Protein AF-A0A9W9CGM9-F1 (afdb_monomer_lite)

pLDDT: mean 88.5, std 12.6, range [32.31, 98.75]

Organism: NCBI:txid1932322

Radius of gyration: 25.36 Å; chains: 1; bounding box: 46×53×72 Å

Sequence (238 aa):
MASSSNNQLCPDWVFLNLSNVHVAKDRDWFTSYTPFESTLASLYGGSNMRILGIGTVHIPVKQTPNSTSTTLWRLEDVLHVPDFVCNALGAPLVDKYGYTFIWGGDKTSKGTIRNDLDQQIAYFLAKRPLYVLAIEAPEGKQLGPPVIVEGKNWMINCRWEDTERKKWEDYRDAQKNEAVDAREDGVNSGYTDAEKDFAKQHWGSEYKFLTVHGLSIYKEEDREQGRIILRTLISNEE

Structure (mmCIF, N/CA/C/O backbone):
data_AF-A0A9W9CGM9-F1
#
_entry.id   AF-A0A9W9CGM9-F1
#
loop_
_atom_site.group_PDB
_atom_site.id
_atom_site.type_symbol
_atom_site.label_atom_id
_atom_site.label_alt_id
_atom_site.label_comp_id
_atom_site.label_asym_id
_atom_site.label_entity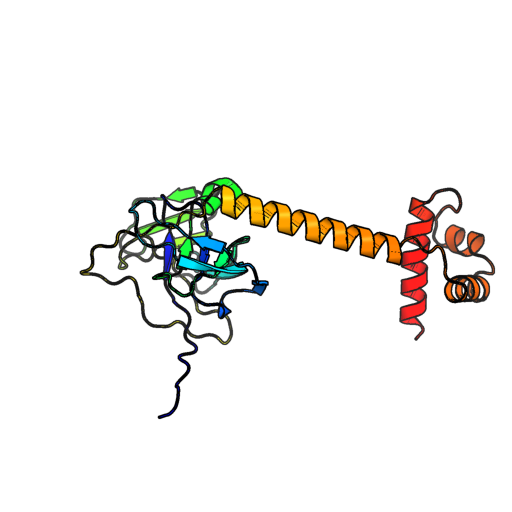_id
_atom_site.label_seq_id
_atom_site.pdbx_PDB_ins_code
_atom_site.Cartn_x
_atom_site.Cartn_y
_atom_site.Cartn_z
_atom_site.occupancy
_atom_site.B_iso_or_equiv
_atom_site.auth_seq_id
_atom_site.auth_comp_id
_atom_site.auth_asym_id
_atom_site.auth_atom_id
_atom_site.pdbx_PDB_model_num
ATOM 1 N N . MET A 1 1 ? -22.259 -27.502 -7.241 1.00 33.56 1 MET A N 1
ATOM 2 C CA . MET A 1 1 ? -22.656 -26.416 -6.320 1.00 33.56 1 MET A CA 1
ATOM 3 C C . MET A 1 1 ? -21.953 -25.155 -6.782 1.00 33.56 1 MET A C 1
ATOM 5 O O . MET A 1 1 ? -20.760 -25.225 -7.045 1.00 33.56 1 MET A O 1
ATOM 9 N N . ALA A 1 2 ? -22.702 -24.081 -7.023 1.00 32.31 2 ALA A N 1
ATOM 10 C CA . ALA A 1 2 ? -22.200 -22.880 -7.679 1.00 32.31 2 ALA A CA 1
ATOM 11 C C . ALA A 1 2 ? -21.120 -22.190 -6.830 1.00 32.31 2 ALA A C 1
ATOM 13 O O . ALA A 1 2 ? -21.345 -21.873 -5.665 1.00 32.31 2 ALA A O 1
ATOM 14 N N . SER A 1 3 ? -19.955 -21.981 -7.442 1.00 37.22 3 SER A N 1
ATOM 15 C CA . SER A 1 3 ? -18.895 -21.097 -6.967 1.00 37.22 3 SER A CA 1
ATOM 16 C C . SER A 1 3 ? -19.438 -19.667 -6.952 1.00 37.22 3 SER A C 1
ATOM 18 O O . SER A 1 3 ? -19.510 -19.021 -7.995 1.00 37.22 3 SER A O 1
ATOM 20 N N . SER A 1 4 ? -19.870 -19.172 -5.791 1.00 37.22 4 SER A N 1
ATOM 21 C CA . SER A 1 4 ? -19.963 -17.729 -5.590 1.00 37.22 4 SER A CA 1
ATOM 22 C C . SER A 1 4 ? -18.537 -17.231 -5.384 1.00 37.22 4 SER A C 1
ATOM 24 O O . SER A 1 4 ? -17.999 -17.293 -4.277 1.00 37.22 4 SER A O 1
ATOM 26 N N . SER A 1 5 ? -17.891 -16.790 -6.459 1.00 44.75 5 SER A N 1
ATOM 27 C CA . SER A 1 5 ? -16.683 -15.978 -6.365 1.00 44.75 5 SER A CA 1
ATOM 28 C C . SER A 1 5 ? -17.030 -14.738 -5.539 1.00 44.75 5 SER A C 1
ATOM 30 O O . SER A 1 5 ? -17.661 -13.811 -6.049 1.00 44.75 5 SER A O 1
ATOM 32 N N . ASN A 1 6 ? -16.700 -14.751 -4.245 1.00 53.84 6 ASN A N 1
ATOM 33 C CA . ASN A 1 6 ? -16.844 -13.591 -3.374 1.00 53.84 6 ASN A CA 1
ATOM 34 C C . ASN A 1 6 ? -15.897 -12.510 -3.904 1.00 53.84 6 ASN A C 1
ATOM 36 O O . ASN A 1 6 ? -14.714 -12.495 -3.585 1.00 53.84 6 ASN A O 1
ATOM 40 N N . ASN A 1 7 ? -16.430 -11.630 -4.752 1.00 72.31 7 ASN A N 1
ATOM 41 C CA . ASN A 1 7 ? -15.738 -10.523 -5.416 1.00 72.31 7 ASN A CA 1
ATOM 42 C C . ASN A 1 7 ? -15.483 -9.349 -4.447 1.00 72.31 7 ASN A C 1
ATOM 44 O O . ASN A 1 7 ? -15.658 -8.181 -4.792 1.00 72.31 7 ASN A O 1
ATOM 48 N N . GLN A 1 8 ? -15.191 -9.677 -3.189 1.00 92.19 8 GLN A N 1
ATOM 49 C CA . GLN A 1 8 ? -15.072 -8.737 -2.089 1.00 92.19 8 GLN A CA 1
ATOM 50 C C . GLN A 1 8 ? -13.606 -8.594 -1.704 1.00 92.19 8 GLN A C 1
ATOM 52 O O . GLN A 1 8 ? -12.934 -9.580 -1.411 1.00 92.19 8 GLN A O 1
ATOM 57 N N . LEU A 1 9 ? -13.135 -7.354 -1.670 1.00 96.44 9 LEU A N 1
ATOM 58 C CA . LEU A 1 9 ? -11.776 -7.019 -1.274 1.00 96.44 9 LEU A CA 1
ATOM 59 C C . LEU A 1 9 ? -11.631 -7.077 0.244 1.00 96.44 9 LEU A C 1
ATOM 61 O O . LEU A 1 9 ? -12.506 -6.608 0.975 1.00 96.44 9 LEU A O 1
ATOM 65 N N . CYS A 1 10 ? -10.498 -7.564 0.733 1.00 97.31 10 CYS A N 1
ATOM 66 C CA . CYS A 1 10 ? -10.114 -7.418 2.126 1.00 97.31 10 CYS A CA 1
ATOM 67 C C . CYS A 1 10 ? -10.101 -5.922 2.495 1.00 97.31 10 CYS A C 1
ATOM 69 O O . CYS A 1 10 ? -9.350 -5.156 1.881 1.00 97.31 10 CYS A O 1
ATOM 71 N N . PRO A 1 11 ? -10.913 -5.488 3.479 1.00 97.12 11 PRO A N 1
ATOM 72 C CA . PRO A 1 11 ? -11.007 -4.076 3.848 1.00 97.12 11 PRO A CA 1
ATOM 73 C C . PRO A 1 11 ? -9.822 -3.590 4.678 1.00 97.12 11 PRO A C 1
ATOM 75 O O . PRO A 1 11 ? -9.573 -2.391 4.769 1.00 97.12 11 PRO A O 1
ATOM 78 N N . ASP A 1 12 ? -9.120 -4.502 5.346 1.00 98.06 12 ASP A N 1
ATOM 79 C CA . ASP A 1 12 ? -8.209 -4.124 6.414 1.00 98.06 12 ASP A CA 1
ATOM 80 C C . ASP A 1 12 ? -6.813 -3.866 5.867 1.00 98.06 12 ASP A C 1
ATOM 82 O O . ASP A 1 12 ? -6.057 -4.793 5.587 1.00 98.06 12 ASP A O 1
ATOM 86 N N . TRP A 1 13 ? -6.480 -2.583 5.752 1.00 98.25 13 TRP A N 1
ATOM 87 C CA . TRP A 1 13 ? -5.120 -2.092 5.562 1.00 98.25 13 TRP A CA 1
ATOM 88 C C . TRP A 1 13 ? -4.533 -1.698 6.910 1.00 98.25 13 TRP A C 1
ATOM 90 O O . TRP A 1 13 ? -4.979 -0.731 7.529 1.00 98.25 13 TRP A O 1
ATOM 100 N N . VAL A 1 14 ? -3.554 -2.464 7.385 1.00 97.88 14 VAL A N 1
ATOM 101 C CA . VAL A 1 14 ? -2.993 -2.303 8.732 1.00 97.88 14 VAL A CA 1
ATOM 102 C C . VAL A 1 14 ? -1.585 -1.740 8.661 1.00 97.88 14 VAL A C 1
ATOM 104 O O . VAL A 1 14 ? -0.739 -2.293 7.961 1.00 97.88 14 VAL A O 1
ATOM 107 N N . PHE A 1 15 ? -1.300 -0.686 9.424 1.00 97.06 15 PHE A N 1
ATOM 108 C CA . PHE A 1 15 ? 0.081 -0.254 9.623 1.00 97.06 15 PHE A CA 1
ATOM 109 C C . PHE A 1 15 ? 0.828 -1.197 10.571 1.00 97.06 15 PHE A C 1
ATOM 111 O O . PHE A 1 15 ? 0.408 -1.408 11.712 1.00 97.06 15 PHE A O 1
ATOM 118 N N . LEU A 1 16 ? 1.941 -1.755 10.088 1.00 95.62 16 LEU A N 1
ATOM 119 C CA . LEU A 1 16 ? 2.774 -2.726 10.790 1.00 95.62 16 LEU A CA 1
ATOM 120 C C . LEU A 1 16 ? 4.215 -2.205 10.868 1.00 95.62 16 LEU A C 1
ATOM 122 O O . LEU A 1 16 ? 5.007 -2.378 9.944 1.00 95.62 16 LEU A O 1
ATOM 126 N N . ASN A 1 17 ? 4.568 -1.611 12.005 1.00 89.00 17 ASN A N 1
ATOM 127 C CA . ASN A 1 17 ? 5.857 -0.949 12.241 1.00 89.00 17 ASN A CA 1
ATOM 128 C C . ASN A 1 17 ? 7.095 -1.859 12.119 1.00 89.00 17 ASN A C 1
ATOM 130 O O . ASN A 1 17 ? 8.190 -1.360 11.890 1.00 89.00 17 ASN A O 1
ATOM 134 N N . LEU A 1 18 ? 6.942 -3.176 12.278 1.00 92.94 18 LEU A N 1
ATOM 135 C CA . LEU A 1 18 ? 8.031 -4.150 12.111 1.00 92.94 18 LEU A CA 1
ATOM 136 C C . LEU A 1 18 ? 8.115 -4.742 10.695 1.00 92.94 18 LEU A C 1
ATOM 138 O O . LEU A 1 18 ? 8.919 -5.641 10.451 1.00 92.94 18 LEU A O 1
ATOM 142 N N . SER A 1 19 ? 7.279 -4.273 9.769 1.00 96.56 19 SER A N 1
ATOM 143 C CA . SER A 1 19 ? 7.255 -4.763 8.391 1.00 96.56 19 SER A CA 1
ATOM 144 C C . SER A 1 19 ? 8.071 -3.867 7.476 1.00 96.56 19 SER A C 1
ATOM 146 O O . SER A 1 19 ? 8.002 -2.650 7.586 1.00 96.56 19 SER A O 1
ATOM 148 N N . ASN A 1 20 ? 8.810 -4.447 6.536 1.00 96.75 20 ASN A N 1
ATOM 149 C CA . ASN A 1 20 ? 9.721 -3.712 5.647 1.00 96.75 20 ASN A CA 1
ATOM 150 C C . ASN A 1 20 ? 9.164 -3.500 4.228 1.00 96.75 20 ASN A C 1
ATOM 152 O O . ASN A 1 20 ? 9.899 -3.090 3.333 1.00 96.75 20 ASN A O 1
ATOM 156 N N . VAL A 1 21 ? 7.889 -3.826 4.009 1.00 97.50 21 VAL A N 1
ATOM 157 C CA . VAL A 1 21 ? 7.254 -3.850 2.690 1.00 97.50 21 VAL A CA 1
ATOM 158 C C . VAL A 1 21 ? 5.738 -3.654 2.809 1.00 97.50 21 VAL A C 1
ATOM 160 O O . VAL A 1 21 ? 5.165 -3.833 3.886 1.00 97.50 21 VAL A O 1
ATOM 163 N N . HIS A 1 22 ? 5.080 -3.282 1.712 1.00 98.25 22 HIS A N 1
ATOM 164 C CA . HIS A 1 22 ? 3.621 -3.290 1.598 1.00 98.25 22 HIS A CA 1
ATOM 165 C C . HIS A 1 22 ? 3.118 -4.632 1.065 1.00 98.25 22 HIS A C 1
ATOM 167 O O . HIS A 1 22 ? 3.738 -5.232 0.187 1.00 98.25 22 HIS A O 1
ATOM 173 N N . VAL A 1 23 ? 1.962 -5.082 1.550 1.00 98.56 23 VAL A N 1
ATOM 174 C CA . VAL A 1 23 ? 1.317 -6.314 1.081 1.00 98.56 23 VAL A CA 1
ATOM 175 C C . VAL A 1 23 ? -0.153 -6.042 0.799 1.00 98.56 23 VAL A C 1
ATOM 177 O O . VAL A 1 23 ? -0.841 -5.449 1.627 1.00 98.56 23 VAL A O 1
ATOM 180 N N . ALA A 1 24 ? -0.639 -6.523 -0.338 1.00 98.50 24 ALA A N 1
ATOM 181 C CA . ALA A 1 24 ? -2.056 -6.625 -0.641 1.00 98.50 24 ALA A CA 1
ATOM 182 C C . ALA A 1 24 ? -2.436 -8.100 -0.803 1.00 98.50 24 ALA A C 1
ATOM 184 O O . ALA A 1 24 ? -1.740 -8.875 -1.466 1.00 98.50 24 ALA A O 1
ATOM 185 N N . LYS A 1 25 ? -3.554 -8.480 -0.188 1.00 97.75 25 LYS A N 1
ATOM 186 C CA . LYS A 1 25 ? -4.098 -9.835 -0.250 1.00 97.75 25 LYS A CA 1
ATOM 187 C C . LYS A 1 25 ? -4.744 -10.110 -1.602 1.00 97.75 25 LYS A C 1
ATOM 189 O O . LYS A 1 25 ? -4.492 -11.148 -2.199 1.00 97.75 25 LYS A O 1
ATOM 194 N N . ASP A 1 26 ? -5.564 -9.177 -2.077 1.00 97.25 26 ASP A N 1
ATOM 195 C CA . ASP A 1 26 ? -6.394 -9.392 -3.259 1.00 97.25 26 ASP A CA 1
ATOM 196 C C . ASP A 1 26 ? -5.795 -8.721 -4.496 1.00 97.25 26 ASP A C 1
ATOM 198 O O . ASP A 1 26 ? -5.471 -7.530 -4.493 1.00 97.25 26 ASP A O 1
ATOM 202 N N . ARG A 1 27 ? -5.719 -9.482 -5.591 1.00 95.94 27 ARG A N 1
ATOM 203 C CA . ARG A 1 27 ? -5.213 -9.037 -6.900 1.00 95.94 27 ARG A CA 1
ATOM 204 C C . ARG A 1 27 ? -5.928 -7.805 -7.458 1.00 95.94 27 ARG A C 1
ATOM 206 O O . ARG A 1 27 ? -5.342 -7.045 -8.231 1.00 95.94 27 ARG A O 1
ATOM 213 N N . ASP A 1 28 ? -7.180 -7.624 -7.073 1.00 94.94 28 ASP A N 1
ATOM 214 C CA . ASP A 1 28 ? -8.070 -6.583 -7.576 1.00 94.94 28 ASP A CA 1
ATOM 215 C C . ASP A 1 28 ? -7.794 -5.192 -6.979 1.00 94.94 28 ASP A C 1
ATOM 217 O O . ASP A 1 28 ? -8.375 -4.211 -7.438 1.00 94.94 28 ASP A O 1
ATOM 221 N N . TRP A 1 29 ? -6.884 -5.080 -6.002 1.00 95.56 29 TRP A N 1
ATOM 222 C CA . TRP A 1 29 ? -6.360 -3.790 -5.532 1.00 95.56 29 TRP A CA 1
ATOM 223 C C . TRP A 1 29 ? -5.382 -3.133 -6.516 1.00 95.56 29 TRP A C 1
ATOM 225 O O . TRP A 1 29 ? -5.137 -1.928 -6.443 1.00 95.56 29 TRP A O 1
ATOM 235 N N . PHE A 1 30 ? -4.784 -3.919 -7.410 1.00 96.31 30 PHE A N 1
ATOM 236 C CA . PHE A 1 30 ? -3.656 -3.490 -8.228 1.00 96.31 30 PHE A CA 1
ATOM 237 C C . PHE A 1 30 ? -4.100 -2.769 -9.502 1.00 96.31 30 PHE A C 1
ATOM 239 O O . PHE A 1 30 ? -4.853 -3.318 -10.305 1.00 96.31 30 PHE A O 1
ATOM 246 N N . THR A 1 31 ? -3.559 -1.572 -9.723 1.00 95.12 31 THR A N 1
ATOM 247 C CA . THR A 1 31 ? -3.738 -0.789 -10.959 1.00 95.12 31 THR A CA 1
ATOM 248 C C . THR A 1 31 ? -2.640 -1.057 -11.982 1.00 95.12 31 THR A C 1
ATOM 250 O O . THR A 1 31 ? -2.877 -0.965 -13.183 1.00 95.12 31 THR A O 1
ATOM 253 N N . SER A 1 32 ? -1.458 -1.454 -11.516 1.00 95.88 32 SER A N 1
ATOM 254 C CA . SER A 1 32 ? -0.402 -2.057 -12.326 1.00 95.88 32 SER A CA 1
ATOM 255 C C . SER A 1 32 ? 0.004 -3.380 -11.695 1.00 95.88 32 SER A C 1
ATOM 257 O O . SER A 1 32 ? -0.105 -3.548 -10.479 1.00 95.88 32 SER A O 1
ATOM 259 N N . TYR A 1 33 ? 0.444 -4.339 -12.506 1.00 96.94 33 TYR A N 1
ATOM 260 C CA . TYR A 1 33 ? 0.799 -5.651 -11.990 1.00 96.94 33 TYR A CA 1
ATOM 261 C C . TYR A 1 33 ? 1.815 -6.357 -12.870 1.00 96.94 33 TYR A C 1
ATOM 263 O O . TYR A 1 33 ? 1.546 -6.641 -14.037 1.00 96.94 33 TYR A O 1
ATOM 271 N N . THR A 1 34 ? 2.928 -6.721 -12.256 1.00 97.31 34 THR A N 1
ATOM 272 C CA . THR A 1 34 ? 3.955 -7.565 -12.845 1.00 97.31 34 THR A CA 1
ATOM 273 C C . THR A 1 34 ? 3.926 -8.910 -12.127 1.00 97.31 34 THR A C 1
ATOM 275 O O . THR A 1 34 ? 4.220 -8.957 -10.928 1.00 97.31 34 THR A O 1
ATOM 278 N N . PRO A 1 35 ? 3.552 -10.007 -12.810 1.00 98.00 35 PRO A N 1
ATOM 279 C CA . PRO A 1 35 ? 3.721 -11.348 -12.266 1.00 98.00 35 PRO A CA 1
ATOM 280 C C . PRO A 1 35 ? 5.188 -11.569 -11.890 1.00 98.00 35 PRO A C 1
ATOM 282 O O . PRO A 1 35 ? 6.080 -11.352 -12.706 1.00 98.00 35 PRO A O 1
ATOM 285 N N . PHE A 1 36 ? 5.433 -11.955 -10.644 1.00 97.38 36 PHE A N 1
ATOM 286 C CA . PHE A 1 36 ? 6.778 -12.149 -10.114 1.00 97.38 36 PHE A CA 1
ATOM 287 C C . PHE A 1 36 ? 6.698 -13.111 -8.936 1.00 97.38 36 PHE A C 1
ATOM 289 O O . PHE A 1 36 ? 6.045 -12.817 -7.931 1.00 97.38 36 PHE A O 1
ATOM 296 N N . GLU A 1 37 ? 7.330 -14.273 -9.077 1.00 97.94 37 GLU A N 1
ATOM 297 C CA . GLU A 1 37 ? 7.360 -15.275 -8.019 1.00 97.94 37 GLU A CA 1
ATOM 298 C C . GLU A 1 37 ? 8.464 -14.958 -7.014 1.00 97.94 37 GLU A C 1
ATOM 300 O O . GLU A 1 37 ? 9.633 -14.809 -7.364 1.00 97.94 37 GLU A O 1
ATOM 305 N N . SER A 1 38 ? 8.078 -14.861 -5.747 1.00 98.25 38 SER A N 1
ATOM 306 C CA . SER A 1 38 ? 8.988 -14.594 -4.634 1.00 98.25 38 SER A CA 1
ATOM 307 C C . SER A 1 38 ? 8.384 -15.135 -3.334 1.00 98.25 38 SER A C 1
ATOM 309 O O . SER A 1 38 ? 7.307 -15.746 -3.335 1.00 98.25 38 SER A O 1
ATOM 311 N N . THR A 1 39 ? 9.059 -14.931 -2.207 1.00 98.00 39 THR A N 1
ATOM 312 C CA . THR A 1 39 ? 8.583 -15.371 -0.894 1.00 98.00 39 THR A CA 1
ATOM 313 C C . THR A 1 39 ? 8.589 -14.260 0.146 1.00 98.00 39 THR A C 1
ATOM 315 O O . THR A 1 39 ? 9.514 -13.452 0.217 1.00 98.00 39 THR A O 1
ATOM 318 N N . LEU A 1 40 ? 7.563 -14.267 0.994 1.00 97.75 40 LEU A N 1
ATOM 319 C CA . LEU A 1 40 ? 7.390 -13.374 2.132 1.00 97.75 40 LEU A CA 1
ATOM 320 C C . LEU A 1 40 ? 7.610 -14.143 3.439 1.00 97.75 40 LEU A C 1
ATOM 322 O O . LEU A 1 40 ? 6.968 -15.170 3.667 1.00 97.75 40 LEU A O 1
ATOM 326 N N . ALA A 1 41 ? 8.467 -13.622 4.311 1.00 96.62 41 ALA A N 1
ATOM 327 C CA . ALA A 1 41 ? 8.765 -14.198 5.617 1.00 96.62 41 ALA A CA 1
ATOM 328 C C . ALA A 1 41 ? 8.078 -13.427 6.760 1.00 96.62 41 ALA A C 1
ATOM 330 O O . ALA A 1 41 ? 7.533 -12.333 6.578 1.00 96.62 41 ALA A O 1
ATOM 331 N N . SER A 1 42 ? 8.141 -14.004 7.962 1.00 94.00 42 SER A N 1
ATOM 332 C CA . SER A 1 42 ? 7.697 -13.403 9.224 1.00 94.00 42 SER A CA 1
ATOM 333 C C . SER A 1 42 ? 8.863 -13.350 10.209 1.00 94.00 42 SER A C 1
ATOM 335 O O . SER A 1 42 ? 9.591 -14.331 10.362 1.00 94.00 42 SER A O 1
ATOM 337 N N . LEU A 1 43 ? 9.014 -12.244 10.946 1.00 91.50 43 LEU A N 1
ATOM 338 C CA . LEU A 1 43 ? 10.018 -12.147 12.022 1.00 91.50 43 LEU A CA 1
ATOM 339 C C . LEU A 1 43 ? 9.758 -13.129 13.172 1.00 91.50 43 LEU A C 1
ATOM 341 O O . LEU A 1 43 ? 10.652 -13.386 13.970 1.00 91.50 43 LEU A O 1
ATOM 345 N N . TYR A 1 44 ? 8.541 -13.661 13.276 1.00 88.69 44 TYR A N 1
ATOM 346 C CA . TYR A 1 44 ? 8.172 -14.630 14.309 1.00 88.69 44 TYR A CA 1
ATOM 347 C C . TYR A 1 44 ? 8.430 -16.082 13.872 1.00 88.69 44 TYR A C 1
ATOM 349 O O . TYR A 1 44 ? 8.044 -17.012 14.577 1.00 88.69 44 TYR A O 1
ATOM 357 N N . GLY A 1 45 ? 9.075 -16.282 12.717 1.00 85.06 45 GLY A N 1
ATOM 358 C CA . GLY A 1 45 ? 9.255 -17.589 12.092 1.00 85.06 45 GLY A CA 1
ATOM 359 C C . GLY A 1 45 ? 7.981 -18.104 11.414 1.00 85.06 45 GLY A C 1
ATOM 360 O O . GLY A 1 45 ? 6.993 -17.381 11.269 1.00 85.06 45 GLY A O 1
ATOM 361 N N . GLY A 1 46 ? 8.019 -19.367 10.987 1.00 85.06 46 GLY A N 1
ATOM 362 C CA . GLY A 1 46 ? 6.940 -20.026 10.248 1.00 85.06 46 GLY A CA 1
ATOM 363 C C . GLY A 1 46 ? 7.304 -20.325 8.794 1.00 85.06 46 GLY A C 1
ATOM 364 O O . GLY A 1 46 ? 8.431 -20.099 8.360 1.00 85.06 46 GLY A O 1
ATOM 365 N N . SER A 1 47 ? 6.346 -20.874 8.047 1.00 88.12 47 SER A N 1
ATOM 366 C CA . SER A 1 47 ? 6.497 -21.104 6.610 1.00 88.12 47 SER A CA 1
ATOM 367 C C . SER A 1 47 ? 6.416 -19.787 5.843 1.00 88.12 47 SER A C 1
ATOM 369 O O . SER A 1 47 ? 5.512 -18.984 6.087 1.00 88.12 47 SER A O 1
ATOM 371 N N . ASN A 1 48 ? 7.305 -19.606 4.870 1.00 94.25 48 ASN A N 1
ATOM 372 C CA . ASN A 1 48 ? 7.220 -18.479 3.952 1.00 94.25 48 ASN A CA 1
ATOM 373 C C . ASN A 1 48 ? 5.928 -18.543 3.123 1.00 94.25 48 ASN A C 1
ATOM 375 O O . ASN A 1 48 ? 5.486 -19.616 2.711 1.00 94.25 48 ASN A O 1
ATOM 379 N N . MET A 1 49 ? 5.342 -17.379 2.861 1.00 96.94 49 MET A N 1
ATOM 380 C CA . MET A 1 49 ? 4.165 -17.222 2.004 1.00 96.94 49 MET A CA 1
ATOM 381 C C . MET A 1 49 ? 4.587 -16.852 0.585 1.00 96.94 49 MET A C 1
ATOM 383 O O . MET A 1 49 ? 5.608 -16.192 0.385 1.00 96.94 49 MET A O 1
ATOM 387 N N . ARG A 1 50 ? 3.803 -17.267 -0.414 1.00 98.12 50 ARG A N 1
ATOM 388 C CA . ARG A 1 50 ? 4.111 -16.993 -1.823 1.00 98.12 50 ARG A CA 1
ATOM 389 C C . ARG A 1 50 ? 3.698 -15.580 -2.214 1.00 98.12 50 ARG A C 1
ATOM 391 O O . ARG A 1 50 ? 2.555 -15.179 -2.008 1.00 98.12 50 ARG A O 1
ATOM 398 N N . ILE A 1 51 ? 4.620 -14.866 -2.846 1.00 98.62 51 ILE A N 1
ATOM 399 C CA . ILE A 1 51 ? 4.343 -13.636 -3.585 1.00 98.62 51 ILE A CA 1
ATOM 400 C C . ILE A 1 51 ? 4.062 -14.045 -5.030 1.00 98.62 51 ILE A C 1
ATOM 402 O O . ILE A 1 51 ? 4.846 -14.790 -5.618 1.00 98.62 51 ILE A O 1
ATOM 406 N N . LEU A 1 52 ? 2.936 -13.590 -5.583 1.00 98.62 52 LEU A N 1
ATOM 407 C CA . LEU A 1 52 ? 2.533 -13.911 -6.961 1.00 98.62 52 LEU A CA 1
ATOM 408 C C . LEU A 1 52 ? 2.815 -12.776 -7.949 1.00 98.62 52 LEU A C 1
ATOM 410 O O . LEU A 1 52 ? 2.811 -12.975 -9.163 1.00 98.62 52 LEU A O 1
ATOM 414 N N . GLY A 1 53 ? 3.007 -11.563 -7.443 1.00 98.31 53 GLY A N 1
ATOM 415 C CA . GLY A 1 53 ? 3.394 -10.428 -8.263 1.00 98.31 53 GLY A CA 1
ATOM 416 C C . GLY A 1 53 ? 3.518 -9.152 -7.463 1.00 98.31 53 GLY A C 1
ATOM 417 O O . GLY A 1 53 ? 3.244 -9.119 -6.261 1.00 98.31 53 GLY A O 1
ATOM 418 N N . ILE A 1 54 ? 3.957 -8.114 -8.155 1.00 98.56 54 ILE A N 1
ATOM 419 C CA . ILE A 1 54 ? 4.318 -6.826 -7.576 1.00 98.56 54 ILE A CA 1
ATOM 420 C C . ILE A 1 54 ? 3.686 -5.735 -8.426 1.00 98.56 54 ILE A C 1
ATOM 422 O O . ILE A 1 54 ? 3.607 -5.855 -9.649 1.00 98.56 54 ILE A O 1
ATOM 426 N N . GLY A 1 55 ? 3.212 -4.666 -7.797 1.00 97.38 55 GLY A N 1
ATOM 427 C CA . GLY A 1 55 ? 2.607 -3.582 -8.554 1.00 97.38 55 GLY A CA 1
ATOM 428 C C . GLY A 1 55 ? 2.250 -2.359 -7.736 1.00 97.38 55 GLY A C 1
ATOM 429 O O . GLY A 1 55 ? 2.719 -2.161 -6.615 1.00 97.38 55 GLY A O 1
ATOM 430 N N . THR A 1 56 ? 1.432 -1.508 -8.342 1.00 97.75 56 THR A N 1
ATOM 431 C CA . THR A 1 56 ? 0.913 -0.285 -7.731 1.00 97.75 56 THR A CA 1
ATOM 432 C C . THR A 1 56 ? -0.527 -0.492 -7.284 1.00 97.75 56 THR A C 1
ATOM 434 O O . THR A 1 56 ? -1.329 -1.079 -8.009 1.00 97.75 56 THR A O 1
ATOM 437 N N . VAL A 1 57 ? -0.858 0.032 -6.107 1.00 96.62 57 VAL A N 1
ATOM 438 C CA . VAL A 1 57 ? -2.220 0.076 -5.564 1.00 96.62 57 VAL A CA 1
ATOM 439 C C . VAL A 1 57 ? -2.622 1.531 -5.333 1.00 96.62 57 VAL A C 1
ATOM 441 O O . VAL A 1 57 ? -1.810 2.344 -4.889 1.00 96.62 57 VAL A O 1
ATOM 444 N N . HIS A 1 58 ? -3.887 1.852 -5.609 1.00 95.00 58 HIS A N 1
ATOM 445 C CA . HIS A 1 58 ? -4.513 3.112 -5.207 1.00 95.00 58 HIS A CA 1
ATOM 446 C C . HIS A 1 58 ? -5.566 2.826 -4.137 1.00 95.00 58 HIS A C 1
ATOM 448 O O . HIS A 1 58 ? -6.579 2.189 -4.417 1.00 95.00 58 HIS A O 1
ATOM 454 N N . ILE A 1 59 ? -5.324 3.286 -2.911 1.00 95.88 59 ILE A N 1
ATOM 455 C CA . ILE A 1 59 ? -6.235 3.086 -1.782 1.00 95.88 59 ILE A CA 1
ATOM 456 C C . ILE A 1 59 ? -7.096 4.342 -1.621 1.00 95.88 59 ILE A C 1
ATOM 458 O O . ILE A 1 59 ? -6.543 5.409 -1.354 1.00 95.88 59 ILE A O 1
ATOM 462 N N . PRO A 1 60 ? -8.430 4.256 -1.737 1.00 95.38 60 PRO A N 1
ATOM 463 C CA . PRO A 1 60 ? -9.307 5.373 -1.414 1.00 95.38 60 PRO A CA 1
ATOM 464 C C . PRO A 1 60 ? -9.336 5.579 0.107 1.00 95.38 60 PRO A C 1
ATOM 466 O O . PRO A 1 60 ? -9.952 4.796 0.829 1.00 95.38 60 PRO A O 1
ATOM 469 N N . VAL A 1 61 ? -8.660 6.612 0.612 1.00 95.12 61 VAL A N 1
ATOM 470 C CA . VAL A 1 61 ? -8.552 6.900 2.050 1.00 95.12 61 VAL A CA 1
ATOM 471 C C . VAL A 1 61 ? -9.375 8.094 2.495 1.00 95.12 61 VAL A C 1
ATOM 473 O O . VAL A 1 61 ? -9.482 9.104 1.794 1.00 95.12 61 VAL A O 1
ATOM 476 N N . LYS A 1 62 ? -9.912 7.996 3.713 1.00 94.69 62 LYS A N 1
ATOM 477 C CA . LYS A 1 62 ? -10.587 9.109 4.380 1.00 94.69 62 LYS A CA 1
ATOM 478 C C . LYS A 1 62 ? -9.578 9.931 5.162 1.00 94.69 62 LYS A C 1
ATOM 480 O O . LYS A 1 62 ? -8.885 9.403 6.030 1.00 94.69 62 LYS A O 1
ATOM 485 N N . GLN A 1 63 ? -9.551 11.237 4.908 1.00 91.75 63 GLN A N 1
ATOM 486 C CA . GLN A 1 63 ? -8.648 12.149 5.611 1.00 91.75 63 GLN A CA 1
ATOM 487 C C . GLN A 1 63 ? -9.039 12.305 7.083 1.00 91.75 63 GLN A C 1
ATOM 489 O O . GLN A 1 63 ? -8.185 12.232 7.961 1.00 91.75 63 GLN A O 1
ATOM 494 N N . THR A 1 64 ? -10.333 12.477 7.371 1.00 90.75 64 THR A N 1
ATOM 495 C CA . THR A 1 64 ? -10.867 12.651 8.732 1.00 90.75 64 THR A CA 1
ATOM 496 C C . THR A 1 64 ? -12.145 11.826 8.935 1.00 90.75 64 THR A C 1
ATOM 498 O O . THR A 1 64 ? -12.793 11.472 7.946 1.00 90.75 64 THR A O 1
ATOM 501 N N . PRO A 1 65 ? -12.558 11.543 10.188 1.00 88.31 65 PRO A N 1
ATOM 502 C CA . PRO A 1 65 ? -13.772 10.769 10.472 1.00 88.31 65 PRO A CA 1
ATOM 503 C C . PRO A 1 65 ? -15.061 11.337 9.869 1.00 88.31 65 PRO A C 1
ATOM 505 O O . PRO A 1 65 ? -15.969 10.578 9.545 1.00 88.31 65 PRO A O 1
ATOM 508 N N . ASN A 1 66 ? -15.126 12.660 9.703 1.00 86.44 66 ASN A N 1
ATOM 509 C CA . ASN A 1 66 ? -16.292 13.363 9.165 1.00 86.44 66 ASN A CA 1
ATOM 510 C C . ASN A 1 66 ? -16.126 13.734 7.682 1.00 86.44 66 ASN A C 1
ATOM 512 O O . ASN A 1 66 ? -16.979 14.426 7.129 1.00 86.44 66 ASN A O 1
ATOM 516 N N . SER A 1 67 ? -15.026 13.320 7.045 1.00 83.25 67 SER A N 1
ATOM 517 C CA . SER A 1 67 ? -14.779 13.618 5.638 1.00 83.25 67 SER A CA 1
ATOM 518 C C . SER A 1 67 ? -15.777 12.880 4.754 1.00 83.25 67 SER A C 1
ATOM 520 O O . SER A 1 67 ? -15.916 11.659 4.844 1.00 83.25 67 SER A O 1
ATOM 522 N N . THR A 1 68 ? -16.438 13.624 3.870 1.00 80.19 68 THR A N 1
ATOM 523 C CA . THR A 1 68 ? -17.222 13.070 2.758 1.00 80.19 68 THR A CA 1
ATOM 524 C C . THR A 1 68 ? -16.375 12.869 1.505 1.00 80.19 68 THR A C 1
ATOM 526 O O . THR A 1 68 ? -16.818 12.199 0.578 1.00 80.19 68 THR A O 1
ATOM 529 N N . SER A 1 69 ? -15.170 13.446 1.467 1.00 80.50 69 SER A N 1
ATOM 530 C CA . SER A 1 69 ? -14.212 13.263 0.385 1.00 80.50 69 SER A CA 1
ATOM 531 C C . SER A 1 69 ? -13.186 12.189 0.731 1.00 80.50 69 SER A C 1
ATOM 533 O O . SER A 1 69 ? -12.742 12.047 1.879 1.00 80.50 69 SER A O 1
ATOM 535 N N . THR A 1 70 ? -12.792 11.470 -0.313 1.00 88.69 70 THR A N 1
ATOM 536 C CA . THR A 1 70 ? -11.806 10.398 -0.279 1.00 88.69 70 THR A CA 1
ATOM 537 C C . THR A 1 70 ? -10.660 10.778 -1.210 1.00 88.69 70 THR A C 1
ATOM 539 O O . THR A 1 70 ? -10.881 11.310 -2.297 1.00 88.69 70 THR A O 1
ATOM 542 N N . THR A 1 71 ? -9.423 10.552 -0.780 1.00 88.88 71 THR A N 1
ATOM 543 C CA . THR A 1 71 ? -8.223 10.784 -1.597 1.00 88.88 71 THR A CA 1
ATOM 544 C C . THR A 1 71 ? -7.633 9.444 -2.014 1.00 88.88 71 THR A C 1
ATOM 546 O O . THR A 1 71 ? -7.637 8.500 -1.229 1.00 88.88 71 THR A O 1
ATOM 549 N N . LEU A 1 72 ? -7.121 9.336 -3.241 1.00 90.94 72 LEU A N 1
ATOM 550 C CA . LEU A 1 72 ? -6.427 8.127 -3.684 1.00 90.94 72 LEU A CA 1
ATOM 551 C C . LEU A 1 72 ? -4.976 8.150 -3.207 1.00 90.94 72 LEU A C 1
ATOM 553 O O . LEU A 1 72 ? -4.174 8.968 -3.655 1.00 90.94 72 LEU A O 1
ATOM 557 N N . TRP A 1 73 ? -4.635 7.227 -2.315 1.00 92.00 73 TRP A N 1
ATOM 558 C CA . TRP A 1 73 ? -3.276 7.040 -1.833 1.00 92.00 73 TRP A CA 1
ATOM 559 C C . TRP A 1 73 ? -2.549 5.996 -2.678 1.00 92.00 73 TRP A C 1
ATOM 561 O O . TRP A 1 73 ? -2.927 4.824 -2.701 1.00 92.00 73 TRP A O 1
ATOM 571 N N . ARG A 1 74 ? -1.510 6.434 -3.394 1.00 93.94 74 ARG A N 1
ATOM 572 C CA . ARG A 1 74 ? -0.696 5.589 -4.270 1.00 93.94 74 ARG A CA 1
ATOM 573 C C . ARG A 1 74 ? 0.437 4.915 -3.511 1.00 93.94 74 ARG A C 1
ATOM 575 O O . ARG A 1 74 ? 1.296 5.595 -2.961 1.00 93.94 74 ARG A O 1
ATOM 582 N N . LEU A 1 75 ? 0.453 3.586 -3.549 1.00 94.69 75 LEU A N 1
ATOM 583 C CA . LEU A 1 75 ? 1.535 2.755 -3.032 1.00 94.69 75 LEU A CA 1
ATOM 584 C C . LEU A 1 75 ? 2.181 1.992 -4.184 1.00 94.69 75 LEU A C 1
ATOM 586 O O . LEU A 1 75 ? 1.504 1.271 -4.915 1.00 94.69 75 LEU A O 1
ATOM 590 N N . GLU A 1 76 ? 3.487 2.152 -4.338 1.00 95.12 76 GLU A N 1
ATOM 591 C CA . GLU A 1 76 ? 4.307 1.414 -5.299 1.00 95.12 76 GLU A CA 1
ATOM 592 C C . GLU A 1 76 ? 4.991 0.209 -4.641 1.00 95.12 76 GLU A C 1
ATOM 594 O O . GLU A 1 76 ? 5.113 0.155 -3.416 1.00 95.12 76 GLU A O 1
ATOM 599 N N . ASP A 1 77 ? 5.466 -0.725 -5.473 1.00 96.06 77 ASP A N 1
ATOM 600 C CA . ASP A 1 77 ? 6.185 -1.937 -5.054 1.00 96.06 77 ASP A CA 1
ATOM 601 C C . ASP A 1 77 ? 5.412 -2.760 -3.995 1.00 96.06 77 ASP A C 1
ATOM 603 O O . ASP A 1 77 ? 5.985 -3.321 -3.060 1.00 96.06 77 ASP A O 1
ATOM 607 N N . VAL A 1 78 ? 4.082 -2.823 -4.127 1.00 98.56 78 VAL A N 1
ATOM 608 C CA . VAL A 1 78 ? 3.204 -3.601 -3.243 1.00 98.56 78 VAL A CA 1
ATOM 609 C C . VAL A 1 78 ? 3.256 -5.070 -3.646 1.00 98.56 78 VAL A C 1
ATOM 611 O O . VAL A 1 78 ? 3.103 -5.395 -4.822 1.00 98.56 78 VAL A O 1
ATOM 614 N N . LEU A 1 79 ? 3.430 -5.968 -2.677 1.00 98.75 79 LEU A N 1
ATOM 615 C CA . LEU A 1 79 ? 3.461 -7.410 -2.917 1.00 98.75 79 LEU A CA 1
ATOM 616 C C . LEU A 1 79 ? 2.052 -8.002 -2.909 1.00 98.75 79 LEU A C 1
ATOM 618 O O . LEU A 1 79 ? 1.293 -7.783 -1.965 1.00 98.75 79 LEU A O 1
ATOM 622 N N . HIS A 1 80 ? 1.713 -8.805 -3.914 1.00 98.75 80 HIS A N 1
ATOM 623 C CA . HIS A 1 80 ? 0.482 -9.592 -3.930 1.00 98.75 80 HIS A CA 1
ATOM 624 C C . HIS A 1 80 ? 0.702 -10.943 -3.247 1.00 98.75 80 HIS A C 1
ATOM 626 O O . HIS A 1 80 ? 1.397 -11.808 -3.789 1.00 98.75 80 HIS A O 1
ATOM 632 N N . VAL A 1 81 ? 0.097 -11.118 -2.070 1.00 98.44 81 VAL A N 1
ATOM 633 C CA . VAL A 1 81 ? 0.250 -12.314 -1.226 1.00 98.44 81 VAL A CA 1
ATOM 634 C C . VAL A 1 81 ? -1.135 -12.803 -0.784 1.00 98.44 81 VAL A C 1
ATOM 636 O O . VAL A 1 81 ? -1.615 -12.405 0.280 1.00 98.44 81 VAL A O 1
ATOM 639 N N . PRO A 1 82 ? -1.791 -13.676 -1.574 1.00 97.56 82 PRO A N 1
ATOM 640 C CA . PRO A 1 82 ? -3.153 -14.137 -1.294 1.00 97.56 82 PRO A CA 1
ATOM 641 C C . PRO A 1 82 ? -3.323 -14.828 0.054 1.00 97.56 82 PRO A C 1
ATOM 643 O O . PRO A 1 82 ? -4.391 -14.740 0.653 1.00 97.56 82 PRO A O 1
ATOM 646 N N . ASP A 1 83 ? -2.281 -15.492 0.552 1.00 95.81 83 ASP A N 1
ATOM 647 C CA . ASP A 1 83 ? -2.333 -16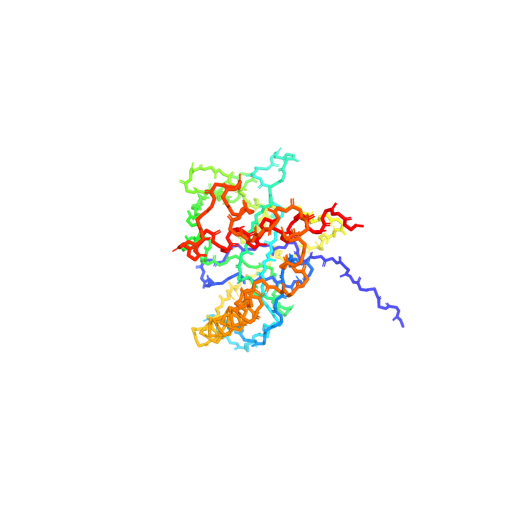.227 1.820 1.00 95.81 83 ASP A CA 1
ATOM 648 C C . ASP A 1 83 ? -2.127 -15.322 3.043 1.00 95.81 83 ASP A C 1
ATOM 650 O O . ASP A 1 83 ? -2.332 -15.753 4.179 1.00 95.81 83 ASP A O 1
ATOM 654 N N . PHE A 1 84 ? -1.772 -14.047 2.840 1.00 96.56 84 PHE A N 1
ATOM 655 C CA . PHE A 1 84 ? -1.620 -13.103 3.941 1.00 96.56 84 PHE A CA 1
ATOM 656 C C . PHE A 1 84 ? -2.983 -12.779 4.573 1.00 96.56 84 PHE A C 1
ATOM 658 O O . PHE A 1 84 ? -4.034 -12.816 3.923 1.00 96.56 84 PHE A O 1
ATOM 665 N N . VAL A 1 85 ? -2.990 -12.495 5.877 1.00 95.25 85 VAL A N 1
ATOM 666 C CA . VAL A 1 85 ? -4.240 -12.392 6.648 1.00 95.25 85 VAL A CA 1
ATOM 667 C C . VAL A 1 85 ? -5.070 -11.152 6.295 1.00 95.25 85 VAL A C 1
ATOM 669 O O . VAL A 1 85 ? -6.295 -11.223 6.272 1.00 95.25 85 VAL A O 1
ATOM 672 N N . CYS A 1 86 ? -4.423 -10.030 5.991 1.00 97.19 86 CYS A N 1
ATOM 673 C CA . CYS A 1 86 ? -5.045 -8.762 5.602 1.00 97.19 86 CYS A CA 1
ATOM 674 C C . CYS A 1 86 ? -4.089 -7.972 4.698 1.00 97.19 86 CYS A C 1
ATOM 676 O O . CYS A 1 86 ? -3.008 -8.462 4.396 1.00 97.19 86 CYS A O 1
ATOM 678 N N . ASN A 1 87 ? -4.427 -6.754 4.282 1.00 98.44 87 ASN A N 1
ATOM 679 C CA . ASN A 1 87 ? -3.446 -5.884 3.632 1.00 98.44 87 ASN A CA 1
ATOM 680 C C . ASN A 1 87 ? -2.542 -5.231 4.696 1.00 98.44 87 ASN A C 1
ATOM 682 O O . ASN A 1 87 ? -2.966 -4.992 5.833 1.00 98.44 87 ASN A O 1
ATOM 686 N N . ALA A 1 88 ? -1.297 -4.919 4.342 1.00 98.19 88 ALA A N 1
ATOM 687 C CA . ALA A 1 88 ? -0.316 -4.350 5.260 1.00 98.19 88 ALA A CA 1
ATOM 688 C C . ALA A 1 88 ? 0.450 -3.166 4.675 1.00 98.19 88 ALA A C 1
ATOM 690 O O . ALA A 1 88 ? 0.875 -3.159 3.519 1.00 98.19 88 ALA A O 1
ATOM 691 N N . LEU A 1 89 ? 0.679 -2.185 5.543 1.00 97.81 89 LEU A N 1
ATOM 692 C CA . LEU A 1 89 ? 1.481 -1.000 5.305 1.00 97.81 89 LEU A CA 1
ATOM 693 C C . LEU A 1 89 ? 2.749 -1.099 6.161 1.00 97.81 89 LEU A C 1
ATOM 695 O O . LEU A 1 89 ? 2.671 -0.999 7.385 1.00 97.81 89 LEU A O 1
ATOM 699 N N . GLY A 1 90 ? 3.900 -1.329 5.530 1.00 96.31 90 GLY A N 1
ATOM 700 C CA . GLY A 1 90 ? 5.190 -1.378 6.214 1.00 96.31 90 GLY A CA 1
ATOM 701 C C . GLY A 1 90 ? 5.947 -0.049 6.238 1.00 96.31 90 GLY A C 1
ATOM 702 O O . GLY A 1 90 ? 5.430 1.012 5.876 1.00 96.31 90 GLY A O 1
ATOM 703 N N . ALA A 1 91 ? 7.218 -0.161 6.616 1.00 92.81 91 ALA A N 1
ATOM 704 C CA . ALA A 1 91 ? 8.197 0.908 6.759 1.00 92.81 91 ALA A CA 1
ATOM 705 C C . ALA A 1 91 ? 8.365 1.846 5.550 1.00 92.81 91 ALA A C 1
ATOM 707 O O . ALA A 1 91 ? 8.627 3.021 5.806 1.00 92.81 91 ALA A O 1
ATOM 708 N N . PRO A 1 92 ? 8.135 1.449 4.273 1.00 93.75 92 PRO A N 1
ATOM 709 C CA . PRO A 1 92 ? 8.264 2.405 3.175 1.00 93.75 92 PRO A CA 1
ATOM 710 C C . PRO A 1 92 ? 7.343 3.632 3.299 1.00 93.75 92 PRO A C 1
ATOM 712 O O . PRO A 1 92 ? 7.672 4.670 2.734 1.00 93.75 92 PRO A O 1
ATOM 715 N N . LEU A 1 93 ? 6.254 3.577 4.091 1.00 91.38 93 LEU A N 1
ATOM 716 C CA . LEU A 1 93 ? 5.486 4.780 4.454 1.00 91.38 93 LEU A CA 1
ATOM 717 C C . LEU A 1 93 ? 6.367 5.885 5.054 1.00 91.38 93 LEU A C 1
ATOM 719 O O . LEU A 1 93 ? 6.214 7.047 4.692 1.00 91.38 93 LEU A O 1
ATOM 723 N N . VAL A 1 94 ? 7.292 5.521 5.936 1.00 89.00 94 VAL A N 1
ATOM 724 C CA . VAL A 1 94 ? 8.242 6.454 6.547 1.00 89.00 94 VAL A CA 1
ATOM 725 C C . VAL A 1 94 ? 9.445 6.636 5.625 1.00 89.00 94 VAL A C 1
ATOM 727 O O . VAL A 1 94 ? 9.740 7.751 5.211 1.00 89.00 94 VAL A O 1
ATOM 730 N N . ASP A 1 95 ? 10.098 5.532 5.258 1.00 87.00 95 ASP A N 1
ATOM 731 C CA . ASP A 1 95 ? 11.441 5.562 4.668 1.00 87.00 95 ASP A CA 1
ATOM 732 C C . ASP A 1 95 ? 11.458 6.094 3.228 1.00 87.00 95 ASP A C 1
ATOM 734 O O . ASP A 1 95 ? 12.422 6.736 2.818 1.00 87.00 95 ASP A O 1
ATOM 738 N N . LYS A 1 96 ? 10.398 5.824 2.450 1.00 87.75 96 LYS A N 1
ATOM 739 C CA . LYS A 1 96 ? 10.289 6.230 1.038 1.00 87.75 96 LYS A CA 1
ATOM 740 C C . LYS A 1 96 ? 9.438 7.484 0.867 1.00 87.75 96 LYS A C 1
ATOM 742 O O . LYS A 1 96 ? 9.787 8.343 0.065 1.00 87.75 96 LYS A O 1
ATOM 747 N N . TYR A 1 97 ? 8.316 7.572 1.579 1.00 87.50 97 TYR A N 1
ATOM 748 C CA . TYR A 1 97 ? 7.332 8.637 1.359 1.00 87.50 97 TYR A CA 1
ATOM 749 C C . TYR A 1 97 ? 7.366 9.755 2.412 1.00 87.50 97 TYR A C 1
ATOM 751 O O . TYR A 1 97 ? 6.665 10.749 2.247 1.00 87.50 97 TYR A O 1
ATOM 759 N N . GLY A 1 98 ? 8.155 9.619 3.483 1.00 88.56 98 GLY A N 1
ATOM 760 C CA . GLY A 1 98 ? 8.305 10.662 4.502 1.00 88.56 98 GLY A CA 1
ATOM 761 C C . GLY A 1 98 ? 7.066 10.881 5.375 1.00 88.56 98 GLY A C 1
ATOM 762 O O . GLY A 1 98 ? 6.936 11.939 5.991 1.00 88.56 98 GLY A O 1
ATOM 763 N N . TYR A 1 99 ? 6.141 9.916 5.438 1.00 92.44 99 TYR A N 1
ATOM 764 C CA . TYR A 1 99 ? 4.944 10.064 6.259 1.00 92.44 99 TYR A CA 1
ATOM 765 C C . TYR A 1 99 ? 5.268 10.005 7.748 1.00 92.44 99 TYR A C 1
ATOM 767 O O . TYR A 1 99 ? 6.053 9.177 8.218 1.00 92.44 99 TYR A O 1
ATOM 775 N N . THR A 1 100 ? 4.581 10.853 8.504 1.00 93.69 100 THR A N 1
ATOM 776 C CA . THR A 1 100 ? 4.661 10.898 9.960 1.00 93.69 100 THR A CA 1
ATOM 777 C C . THR A 1 100 ? 3.363 10.400 10.580 1.00 93.69 100 THR A C 1
ATOM 779 O O . THR A 1 100 ? 2.277 10.513 10.005 1.00 93.69 100 THR A O 1
ATOM 782 N N . PHE A 1 101 ? 3.481 9.815 11.769 1.00 93.94 101 PHE A N 1
ATOM 783 C CA . PHE A 1 101 ? 2.365 9.205 12.480 1.00 93.94 101 PHE A CA 1
ATOM 784 C C . PHE A 1 101 ? 2.163 9.919 13.809 1.00 93.94 101 PHE A C 1
ATOM 786 O O . PHE A 1 101 ? 3.072 9.967 14.641 1.00 93.94 101 PHE A O 1
ATOM 793 N N . ILE A 1 102 ? 0.958 10.444 14.018 1.00 92.81 102 ILE A N 1
ATOM 794 C CA . ILE A 1 102 ? 0.550 11.007 15.301 1.00 92.81 102 ILE A CA 1
ATOM 795 C C . ILE A 1 102 ? -0.187 9.927 16.081 1.00 92.81 102 ILE A C 1
ATOM 797 O O . ILE A 1 102 ? -1.301 9.519 15.737 1.00 92.81 102 ILE A O 1
ATOM 801 N N . TRP A 1 103 ? 0.468 9.468 17.141 1.00 89.56 103 TRP A N 1
ATOM 802 C CA . TRP A 1 103 ? -0.057 8.491 18.088 1.00 89.56 103 TRP A CA 1
ATOM 803 C C . TRP A 1 103 ? -0.840 9.187 19.209 1.00 89.56 103 TRP A C 1
ATOM 805 O O . TRP A 1 103 ? -0.609 10.358 19.496 1.00 89.56 103 TRP A O 1
ATOM 815 N N . GLY A 1 104 ? -1.735 8.458 19.881 1.00 75.69 104 GLY A N 1
ATOM 816 C CA . GLY A 1 104 ? -2.555 9.017 20.966 1.00 75.69 104 GLY A CA 1
ATOM 817 C C . GLY A 1 104 ? -3.911 9.516 20.476 1.00 75.69 104 GLY A C 1
ATOM 818 O O . GLY A 1 104 ? -4.242 10.689 20.606 1.00 75.69 104 GLY A O 1
ATOM 819 N N . GLY A 1 105 ? -4.675 8.602 19.878 1.00 79.62 105 GLY A N 1
ATOM 820 C CA . GLY A 1 105 ? -6.013 8.865 19.367 1.00 79.62 105 GLY A CA 1
ATOM 821 C C . GLY A 1 105 ? -7.052 9.285 20.416 1.00 79.62 105 GLY A C 1
ATOM 822 O O . GLY A 1 105 ? -6.824 9.233 21.623 1.00 79.62 105 GLY A O 1
ATOM 823 N N . ASP A 1 106 ? -8.230 9.665 19.929 1.00 85.81 106 ASP A N 1
ATOM 824 C CA . ASP A 1 106 ? -9.400 10.042 20.716 1.00 85.81 106 ASP A CA 1
ATOM 825 C C . ASP A 1 106 ? -10.571 9.058 20.491 1.00 85.81 106 ASP A C 1
ATOM 827 O O . ASP A 1 106 ? -10.399 7.915 20.066 1.00 85.81 106 ASP A O 1
ATOM 831 N N . LYS A 1 107 ? -11.807 9.478 20.790 1.00 89.00 107 LYS A N 1
ATOM 832 C CA . LYS A 1 107 ? -13.002 8.638 20.577 1.00 89.00 107 LYS A CA 1
ATOM 833 C C . LYS A 1 107 ? -13.319 8.385 19.093 1.00 89.00 107 LYS A C 1
ATOM 835 O O . LYS A 1 107 ? -14.151 7.526 18.799 1.00 89.00 107 LYS A O 1
ATOM 840 N N . THR A 1 108 ? -12.709 9.140 18.182 1.00 89.25 108 THR A N 1
ATOM 841 C CA . THR A 1 108 ? -13.001 9.177 16.742 1.00 89.25 108 THR A CA 1
ATOM 842 C C . THR A 1 108 ? -11.887 8.571 15.888 1.00 89.25 108 THR A C 1
ATOM 844 O O . THR A 1 108 ? -12.173 8.006 14.831 1.00 89.25 108 THR A O 1
ATOM 847 N N . SER A 1 109 ? -10.643 8.581 16.375 1.00 93.50 109 SER A N 1
ATOM 848 C CA . SER A 1 109 ? -9.477 8.019 15.687 1.00 93.50 109 SER A CA 1
ATOM 849 C C . SER A 1 109 ? -8.481 7.380 16.659 1.00 93.50 109 SER A C 1
ATOM 851 O O . SER A 1 109 ? -8.368 7.829 17.789 1.00 93.50 109 SER A O 1
ATOM 853 N N . LYS A 1 110 ? -7.712 6.371 16.221 1.00 94.12 110 LYS A N 1
ATOM 854 C CA . LYS A 1 110 ? -6.554 5.817 16.965 1.00 94.12 110 LYS A CA 1
ATOM 855 C C . LYS A 1 110 ? -5.241 6.570 16.739 1.00 94.12 110 LYS A C 1
ATOM 857 O O . LYS A 1 110 ? -4.255 6.307 17.425 1.00 94.12 110 LYS A O 1
ATOM 862 N N . GLY A 1 111 ? -5.231 7.479 15.777 1.00 95.06 111 GLY A N 1
ATOM 863 C CA . GLY A 1 111 ? -4.053 8.211 15.344 1.00 95.06 111 GLY A CA 1
ATOM 864 C C . GLY A 1 111 ? -4.212 8.667 13.901 1.00 95.06 111 GLY A C 1
ATOM 865 O O . GLY A 1 111 ? -5.1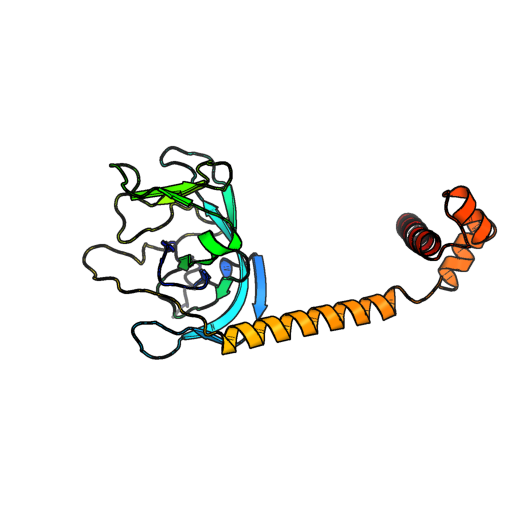02 8.206 13.180 1.00 95.06 111 GLY A O 1
ATOM 866 N N . THR A 1 112 ? -3.367 9.592 13.482 1.00 95.25 112 THR A N 1
ATOM 867 C CA . THR A 1 112 ? -3.430 10.181 12.142 1.00 95.25 112 THR A CA 1
ATOM 868 C C . THR A 1 112 ? -2.101 10.030 11.426 1.00 95.25 112 THR A C 1
ATOM 870 O O . THR A 1 112 ? -1.057 9.835 12.049 1.00 95.25 112 THR A O 1
ATOM 873 N N . ILE A 1 113 ? -2.164 10.077 10.100 1.00 94.94 113 ILE A N 1
ATOM 874 C CA . ILE A 1 113 ? -1.004 10.016 9.219 1.00 94.94 113 ILE A CA 1
ATOM 875 C C . ILE A 1 113 ? -0.915 11.354 8.500 1.00 94.94 113 ILE A C 1
ATOM 877 O O . ILE A 1 113 ? -1.921 11.843 7.969 1.00 94.94 113 ILE A O 1
ATOM 881 N N . ARG A 1 114 ? 0.281 11.938 8.488 1.00 93.88 114 ARG A N 1
ATOM 882 C CA . ARG A 1 114 ? 0.556 13.226 7.858 1.00 93.88 114 ARG A CA 1
ATOM 883 C C . ARG A 1 114 ? 1.675 13.120 6.834 1.00 93.88 114 ARG A C 1
ATOM 885 O O . ARG A 1 114 ? 2.575 12.298 6.994 1.00 93.88 114 ARG A O 1
ATOM 892 N N . ASN A 1 115 ? 1.594 13.935 5.787 1.00 89.94 115 ASN A N 1
ATOM 893 C CA . ASN A 1 115 ? 2.679 14.106 4.822 1.00 89.94 115 ASN A CA 1
ATOM 894 C C . ASN A 1 115 ? 3.787 15.022 5.367 1.00 89.94 115 ASN A C 1
ATOM 896 O O . ASN A 1 115 ? 3.725 15.513 6.494 1.00 89.94 115 ASN A O 1
ATOM 900 N N . ASP A 1 116 ? 4.807 15.221 4.546 1.00 88.19 116 ASP A N 1
ATOM 901 C CA . ASP A 1 116 ? 5.947 16.111 4.766 1.00 88.19 116 ASP A CA 1
ATOM 902 C C . ASP A 1 116 ? 5.554 17.589 4.936 1.00 88.19 116 ASP A C 1
ATOM 904 O O . ASP A 1 116 ? 6.243 18.341 5.622 1.00 88.19 116 ASP A O 1
ATOM 908 N N . LEU A 1 117 ? 4.411 17.991 4.376 1.00 89.88 117 LEU A N 1
ATOM 909 C CA . LEU A 1 117 ? 3.798 19.311 4.558 1.00 89.88 117 LEU A CA 1
ATOM 910 C C . LEU A 1 117 ? 2.935 19.418 5.830 1.00 89.88 117 LEU A C 1
ATOM 912 O O . LEU A 1 117 ? 2.182 20.381 5.978 1.00 89.88 117 LEU A O 1
ATOM 916 N N . ASP A 1 118 ? 3.002 18.430 6.729 1.00 89.94 118 ASP A N 1
ATOM 917 C CA . ASP A 1 118 ? 2.202 18.322 7.960 1.00 89.94 118 ASP A CA 1
ATOM 918 C C . ASP A 1 118 ? 0.674 18.280 7.721 1.00 89.94 118 ASP A C 1
ATOM 920 O O . ASP A 1 118 ? -0.146 18.508 8.616 1.00 89.94 118 ASP A O 1
ATOM 924 N N . GLN A 1 119 ? 0.253 17.939 6.503 1.00 90.31 119 GLN A N 1
ATOM 925 C CA . GLN A 1 119 ? -1.152 17.783 6.146 1.00 90.31 119 GLN A CA 1
ATOM 926 C C . GLN A 1 119 ? -1.615 16.372 6.490 1.00 90.31 119 GLN A C 1
ATOM 928 O O . GLN A 1 119 ? -0.985 15.381 6.118 1.00 90.31 119 GLN A O 1
ATOM 933 N N . GLN A 1 120 ? -2.758 16.268 7.166 1.00 92.50 120 GLN A N 1
ATOM 934 C CA . GLN A 1 120 ? -3.378 14.983 7.462 1.00 92.50 120 GLN A CA 1
ATOM 935 C C . GLN A 1 120 ? -3.932 14.340 6.189 1.00 92.50 120 GLN A C 1
ATOM 937 O O . GLN A 1 120 ? -4.848 14.868 5.565 1.00 92.50 120 GLN A O 1
ATOM 942 N N . ILE A 1 121 ? -3.402 13.167 5.848 1.00 92.56 121 ILE A N 1
ATOM 943 C CA . ILE A 1 121 ? -3.791 12.422 4.646 1.00 92.56 121 ILE A CA 1
ATOM 944 C C . ILE A 1 121 ? -4.714 11.244 4.955 1.00 92.56 121 ILE A C 1
ATOM 946 O O . ILE A 1 121 ? -5.512 10.849 4.110 1.00 92.56 121 ILE A O 1
ATOM 950 N N . ALA A 1 122 ? -4.628 10.691 6.166 1.00 94.88 122 ALA A N 1
ATOM 951 C CA . ALA A 1 122 ? -5.449 9.571 6.594 1.00 94.88 122 ALA A CA 1
ATOM 952 C C . ALA A 1 122 ? -5.510 9.459 8.122 1.00 94.88 122 ALA A C 1
ATOM 954 O O . ALA A 1 122 ? -4.764 10.119 8.854 1.00 94.88 122 ALA A O 1
ATOM 955 N N . TYR A 1 123 ? -6.385 8.584 8.613 1.00 95.81 123 TYR A N 1
ATOM 956 C CA . TYR A 1 123 ? -6.486 8.258 10.032 1.00 95.81 123 TYR A CA 1
ATOM 957 C C . TYR A 1 123 ? -6.773 6.772 10.269 1.00 95.81 123 TYR A C 1
ATOM 959 O O . TYR A 1 123 ? -7.220 6.047 9.375 1.00 95.81 123 TYR A O 1
ATOM 967 N N . PHE A 1 124 ? -6.522 6.326 11.499 1.00 96.69 124 PHE A N 1
ATOM 968 C CA . PHE A 1 124 ? -6.806 4.966 11.945 1.00 96.69 124 PHE A CA 1
ATOM 969 C C . PHE A 1 124 ? -8.151 4.878 12.664 1.00 96.69 124 PHE A C 1
ATOM 971 O O . PHE A 1 124 ? -8.475 5.701 13.521 1.00 96.69 124 PHE A O 1
ATOM 978 N N . LEU A 1 125 ? -8.925 3.836 12.372 1.00 95.50 125 LEU A N 1
ATOM 979 C CA . LEU A 1 125 ? -10.258 3.637 12.942 1.00 95.50 125 LEU A CA 1
ATOM 980 C C . LEU A 1 125 ? -10.210 3.439 14.473 1.00 95.50 125 LEU A C 1
ATOM 982 O O . LEU A 1 125 ? -9.534 2.540 14.972 1.00 95.50 125 LEU A O 1
ATOM 986 N N . ALA A 1 126 ? -10.993 4.232 15.220 1.00 93.31 126 ALA A N 1
ATOM 987 C CA . ALA A 1 126 ? -10.990 4.258 16.693 1.00 93.31 126 ALA A CA 1
ATOM 988 C C . ALA A 1 126 ? -11.243 2.897 17.364 1.00 93.31 126 ALA A C 1
ATOM 990 O O . ALA A 1 126 ? -10.566 2.519 18.318 1.00 93.31 126 ALA A O 1
ATOM 991 N N . LYS A 1 127 ? -12.243 2.158 16.873 1.00 90.12 127 LYS A N 1
ATOM 992 C CA . LYS A 1 127 ? -12.769 0.930 17.501 1.00 90.12 127 LYS A CA 1
ATOM 993 C C . LYS A 1 127 ? -12.337 -0.342 16.772 1.00 90.12 127 LYS A C 1
ATOM 995 O O . LYS A 1 127 ? -13.080 -1.314 16.710 1.00 90.12 127 LYS A O 1
ATOM 1000 N N . ARG A 1 128 ? -11.170 -0.314 16.128 1.00 93.12 128 ARG A N 1
ATOM 1001 C CA . ARG A 1 128 ? -10.596 -1.486 15.455 1.00 93.12 128 ARG A CA 1
ATOM 1002 C C . ARG A 1 128 ? -9.339 -1.940 16.192 1.00 93.12 128 ARG A C 1
ATOM 1004 O O . ARG A 1 128 ? -8.604 -1.083 16.681 1.00 93.12 128 ARG A O 1
ATOM 1011 N N . PRO A 1 129 ? -9.053 -3.248 16.305 1.00 93.31 129 PRO A N 1
ATOM 1012 C CA . PRO A 1 129 ? -7.742 -3.706 16.757 1.00 93.31 129 PRO A CA 1
ATOM 1013 C C . PRO A 1 129 ? -6.649 -3.217 15.802 1.00 93.31 129 PRO A C 1
ATOM 1015 O O . PRO A 1 129 ? -6.928 -2.960 14.635 1.00 93.31 129 PRO A O 1
ATOM 1018 N N . LEU A 1 130 ? -5.409 -3.123 16.295 1.00 94.12 130 LEU A N 1
ATOM 1019 C CA . LEU A 1 130 ? -4.266 -2.593 15.536 1.00 94.12 130 LEU A CA 1
ATOM 1020 C C . LEU A 1 130 ? -4.534 -1.182 14.958 1.00 94.12 130 LEU A C 1
ATOM 1022 O O . LEU A 1 130 ? -5.467 -0.491 15.374 1.00 94.12 130 LEU A O 1
ATOM 1026 N N . TYR A 1 131 ? -3.675 -0.738 14.039 1.00 95.50 131 TYR A N 1
ATOM 1027 C CA . TYR A 1 131 ? -3.780 0.536 13.328 1.00 95.50 131 TYR A CA 1
ATOM 1028 C C . TYR A 1 131 ? -4.375 0.308 11.931 1.00 95.50 131 TYR A C 1
ATOM 1030 O O . TYR A 1 131 ? -3.666 0.333 10.926 1.00 95.50 131 TYR A O 1
ATOM 1038 N N . VAL A 1 132 ? -5.681 0.014 11.886 1.00 97.12 132 VAL A N 1
ATOM 1039 C CA . VAL A 1 132 ? -6.435 -0.193 10.635 1.00 97.12 132 VAL A CA 1
ATOM 1040 C C . VAL A 1 132 ? -6.816 1.155 10.030 1.00 97.12 132 VAL A C 1
ATOM 1042 O O . VAL A 1 132 ? -7.428 1.991 10.702 1.00 97.12 132 VAL A O 1
ATOM 1045 N N . LEU A 1 133 ? -6.472 1.352 8.762 1.00 96.75 133 LEU A N 1
ATOM 1046 C CA . LEU A 1 133 ? -6.737 2.565 7.999 1.00 96.75 133 LEU A CA 1
ATOM 1047 C C . LEU A 1 133 ? -8.234 2.755 7.724 1.00 96.75 133 LEU A C 1
ATOM 1049 O O . LEU A 1 133 ? -8.955 1.797 7.440 1.00 96.75 133 LEU A O 1
ATOM 1053 N N . ALA A 1 134 ? -8.702 4.000 7.769 1.00 96.06 134 ALA A N 1
ATOM 1054 C CA . ALA A 1 134 ? -10.038 4.351 7.309 1.00 96.06 134 ALA A CA 1
ATOM 1055 C C . ALA A 1 134 ? -10.065 4.514 5.781 1.00 96.06 134 ALA A C 1
ATOM 1057 O O . ALA A 1 134 ? -9.455 5.437 5.235 1.00 96.06 134 ALA A O 1
ATOM 1058 N N . ILE A 1 135 ? -10.792 3.627 5.102 1.00 96.12 135 ILE A N 1
ATOM 1059 C CA . ILE A 1 135 ? -10.850 3.568 3.637 1.00 96.12 135 ILE A CA 1
ATOM 1060 C C . ILE A 1 135 ? -12.287 3.522 3.118 1.00 96.12 135 ILE A C 1
ATOM 1062 O O . ILE A 1 135 ? -13.231 3.275 3.874 1.00 96.12 135 ILE A O 1
ATOM 1066 N N . GLU A 1 136 ? -12.430 3.694 1.809 1.00 94.06 136 GLU A N 1
ATOM 1067 C CA . GLU A 1 136 ? -13.628 3.339 1.051 1.00 94.06 136 GLU A CA 1
ATOM 1068 C C . GLU A 1 136 ? -13.337 2.228 0.041 1.00 94.06 136 GLU A C 1
ATOM 1070 O O . GLU A 1 136 ? -12.184 1.916 -0.267 1.00 94.06 136 GLU A O 1
ATOM 1075 N N . ALA A 1 137 ? -14.404 1.607 -0.462 1.00 92.38 137 ALA A N 1
ATOM 1076 C CA . ALA A 1 137 ? -14.284 0.665 -1.561 1.00 92.38 137 ALA A CA 1
ATOM 1077 C C . ALA A 1 137 ? -13.804 1.405 -2.823 1.00 92.38 137 ALA A C 1
ATOM 1079 O O . ALA A 1 137 ? -14.316 2.489 -3.112 1.00 92.38 137 ALA A O 1
ATOM 1080 N N . PRO A 1 138 ? -12.871 0.832 -3.602 1.00 90.81 138 PRO A N 1
ATOM 1081 C CA . PRO A 1 138 ? -12.600 1.307 -4.952 1.00 90.81 138 PRO A CA 1
ATOM 1082 C C . PRO A 1 138 ? -13.868 1.303 -5.810 1.00 90.81 138 PRO A C 1
ATOM 1084 O O . PRO A 1 138 ? -14.785 0.510 -5.581 1.00 90.81 138 PRO A O 1
ATOM 1087 N N . GLU A 1 139 ? -13.902 2.163 -6.825 1.00 87.94 139 GLU A N 1
ATOM 1088 C CA . GLU A 1 139 ? -15.029 2.248 -7.752 1.00 87.94 139 GLU A CA 1
ATOM 1089 C C . GLU A 1 139 ? -15.354 0.874 -8.364 1.00 87.94 139 GLU A C 1
ATOM 1091 O O . GLU A 1 139 ? -14.472 0.138 -8.809 1.00 87.94 139 GLU A O 1
ATOM 1096 N N . GLY A 1 140 ? -16.634 0.494 -8.334 1.00 89.12 140 GLY A N 1
ATOM 1097 C CA . GLY A 1 140 ? -17.105 -0.792 -8.857 1.00 89.12 140 GLY A CA 1
ATOM 1098 C C . GLY A 1 140 ? -16.706 -2.026 -8.034 1.00 89.12 140 GLY A C 1
ATOM 1099 O O . GLY A 1 140 ? -17.032 -3.147 -8.431 1.00 89.12 140 GLY A O 1
ATOM 1100 N N . LYS A 1 141 ? -16.030 -1.860 -6.890 1.00 92.06 141 LYS A N 1
ATOM 1101 C CA . LYS A 1 141 ? -15.658 -2.949 -5.977 1.00 92.06 141 LYS A CA 1
ATOM 1102 C C . LYS A 1 141 ? -16.462 -2.880 -4.683 1.00 92.06 141 LYS A C 1
ATOM 1104 O O . LYS A 1 141 ? -17.046 -1.860 -4.329 1.00 92.06 141 LYS A O 1
ATOM 1109 N N . GLN A 1 142 ? -16.492 -3.996 -3.964 1.00 95.06 142 GLN A N 1
ATOM 1110 C CA . GLN A 1 142 ? -17.084 -4.074 -2.633 1.00 95.06 142 GLN A CA 1
ATOM 1111 C C . GLN A 1 142 ? -16.027 -4.518 -1.636 1.00 95.06 142 GLN A C 1
ATOM 1113 O O . GLN A 1 142 ? -15.199 -5.378 -1.933 1.00 95.06 142 GLN A O 1
ATOM 1118 N N . LEU A 1 143 ? -16.072 -3.937 -0.442 1.00 96.25 143 LEU A N 1
ATOM 1119 C CA . LEU A 1 143 ? -15.275 -4.410 0.675 1.00 96.25 143 LEU A CA 1
ATOM 1120 C C . LEU A 1 143 ? -15.980 -5.594 1.341 1.00 96.25 143 LEU A C 1
ATOM 1122 O O . LEU A 1 143 ? -17.194 -5.576 1.548 1.00 96.25 143 LEU A O 1
ATOM 1126 N N . GLY A 1 144 ? -15.204 -6.618 1.670 1.00 96.00 144 GLY A N 1
ATOM 1127 C CA . GLY A 1 144 ? -15.645 -7.739 2.484 1.00 96.00 144 GLY A CA 1
ATOM 1128 C C . GLY A 1 144 ? -15.780 -7.362 3.959 1.00 96.00 144 GLY A C 1
ATOM 1129 O O . GLY A 1 144 ? -15.547 -6.214 4.351 1.00 96.00 144 GLY A O 1
ATOM 1130 N N . PRO A 1 145 ? -16.148 -8.329 4.810 1.00 95.56 145 PRO A N 1
ATOM 1131 C CA . PRO A 1 145 ? -16.193 -8.105 6.245 1.00 95.56 145 PRO A CA 1
ATOM 1132 C C . PRO A 1 145 ? -14.788 -7.829 6.818 1.00 95.56 145 PRO A C 1
ATOM 1134 O O . PRO A 1 145 ? -13.793 -8.348 6.304 1.00 95.56 145 PRO A O 1
ATOM 1137 N N . PRO A 1 146 ? -14.695 -7.059 7.918 1.00 95.31 146 PRO A N 1
ATOM 1138 C CA . PRO A 1 146 ? -13.476 -6.917 8.709 1.00 95.31 146 PRO A CA 1
ATOM 1139 C C . PRO A 1 146 ? -12.831 -8.265 9.059 1.00 95.31 146 PRO A C 1
ATOM 1141 O O . PRO A 1 146 ? -13.498 -9.155 9.588 1.00 95.31 146 PRO A O 1
ATOM 1144 N N . VAL A 1 147 ? -11.526 -8.395 8.828 1.00 95.19 147 VAL A N 1
ATOM 1145 C CA . VAL A 1 147 ? -10.736 -9.585 9.187 1.00 95.19 147 VAL A CA 1
ATOM 1146 C C . VAL A 1 147 ? -10.081 -9.401 10.558 1.00 95.19 147 VAL A C 1
ATOM 1148 O O . VAL A 1 147 ? -10.057 -10.319 11.383 1.00 95.19 147 VAL A O 1
ATOM 1151 N N . ILE A 1 148 ? -9.593 -8.190 10.827 1.00 95.44 148 ILE A N 1
ATOM 1152 C CA . ILE A 1 148 ? -8.980 -7.787 12.089 1.00 95.44 148 ILE A CA 1
ATOM 1153 C C . ILE A 1 148 ? -10.084 -7.401 13.073 1.00 95.44 148 ILE A C 1
ATOM 1155 O O . ILE A 1 148 ? -10.595 -6.275 13.078 1.00 95.44 148 ILE A O 1
ATOM 1159 N N . VAL A 1 149 ? -10.463 -8.376 13.895 1.00 93.88 149 VAL A N 1
ATOM 1160 C CA . VAL A 1 149 ? -11.563 -8.307 14.866 1.00 93.88 149 VAL A CA 1
ATOM 1161 C C . VAL A 1 149 ? -11.062 -8.352 16.309 1.00 93.88 149 VAL A C 1
ATOM 1163 O O . VAL A 1 149 ? -9.953 -8.821 16.587 1.00 93.88 149 VAL A O 1
ATOM 1166 N N . GLU A 1 150 ? -11.875 -7.829 17.226 1.00 91.62 150 GLU A N 1
ATOM 1167 C CA . GLU A 1 150 ? -11.614 -7.878 18.667 1.00 91.62 150 GLU A CA 1
ATOM 1168 C C . GLU A 1 150 ? -11.626 -9.322 19.200 1.00 91.62 150 GLU A C 1
ATOM 1170 O O . GLU A 1 150 ? -12.110 -10.246 18.547 1.00 91.62 150 GLU A O 1
ATOM 1175 N N . GLY A 1 151 ? -11.057 -9.531 20.391 1.00 89.25 151 GLY A N 1
ATOM 1176 C CA . GLY A 1 151 ? -11.011 -10.849 21.037 1.00 89.25 151 GLY A CA 1
ATOM 1177 C C . GLY A 1 151 ? -9.943 -11.807 20.493 1.00 89.25 151 GLY A C 1
ATOM 1178 O O . GLY A 1 151 ? -9.872 -12.949 20.941 1.00 89.25 151 GLY A O 1
ATOM 1179 N N . LYS A 1 152 ? -9.092 -11.360 19.560 1.00 89.81 152 LYS A N 1
ATOM 1180 C CA . LYS A 1 152 ? -7.924 -12.106 19.071 1.00 89.81 152 LYS A CA 1
ATOM 1181 C C . LYS A 1 152 ? -6.628 -11.365 19.385 1.00 89.81 152 LYS A C 1
ATOM 1183 O O . LYS A 1 152 ? -6.557 -10.143 19.266 1.00 89.81 152 LYS A O 1
ATOM 1188 N N . ASN A 1 153 ? -5.594 -12.128 19.731 1.00 88.56 153 ASN A N 1
ATOM 1189 C CA . ASN A 1 153 ? -4.235 -11.614 19.847 1.00 88.56 153 ASN A CA 1
ATOM 1190 C C . ASN A 1 153 ? -3.588 -11.639 18.465 1.00 88.56 153 ASN A C 1
ATOM 1192 O O . ASN A 1 153 ? -3.346 -12.706 17.903 1.00 88.56 153 ASN A O 1
ATOM 1196 N N . TRP A 1 154 ? -3.337 -10.456 17.916 1.00 92.75 154 TRP A N 1
ATOM 1197 C CA . TRP A 1 154 ? -2.742 -10.305 16.598 1.00 92.75 154 TRP A CA 1
ATOM 1198 C C . TRP A 1 154 ? -1.240 -10.080 16.717 1.00 92.75 154 TRP A C 1
ATOM 1200 O O . TRP A 1 154 ? -0.793 -9.135 17.363 1.00 92.75 154 TRP A O 1
ATOM 1210 N N . MET A 1 155 ? -0.471 -10.940 16.059 1.00 91.50 155 MET A N 1
ATOM 1211 C CA . MET A 1 155 ? 0.978 -10.838 15.955 1.00 91.50 155 MET A CA 1
ATOM 1212 C C . MET A 1 155 ? 1.336 -11.000 14.478 1.00 91.50 155 MET A C 1
ATOM 1214 O O . MET A 1 155 ? 1.474 -12.111 13.977 1.00 91.50 155 MET A O 1
ATOM 1218 N N . ILE A 1 156 ? 1.364 -9.876 13.760 1.00 94.19 156 ILE A N 1
ATOM 1219 C CA . ILE A 1 156 ? 1.477 -9.835 12.299 1.00 94.19 156 ILE A CA 1
ATOM 1220 C C . ILE A 1 156 ? 2.653 -8.933 11.932 1.00 94.19 156 ILE A C 1
ATOM 1222 O O . ILE A 1 156 ? 2.755 -7.807 12.415 1.00 94.19 156 ILE A O 1
ATOM 1226 N N . ASN A 1 157 ? 3.524 -9.418 11.056 1.00 96.19 157 ASN A N 1
ATOM 1227 C CA . ASN A 1 157 ? 4.460 -8.600 10.294 1.00 96.19 157 ASN A CA 1
ATOM 1228 C C . ASN A 1 157 ? 4.679 -9.243 8.922 1.00 96.19 157 ASN A C 1
ATOM 1230 O O . ASN A 1 157 ? 4.299 -10.394 8.699 1.00 96.19 157 ASN A O 1
ATOM 1234 N N . CYS A 1 158 ? 5.297 -8.493 8.022 1.00 95.88 158 CYS A N 1
ATOM 1235 C CA . CYS A 1 158 ? 5.783 -9.000 6.755 1.00 95.88 158 CYS A CA 1
ATOM 1236 C C . CYS A 1 158 ? 7.225 -8.542 6.513 1.00 95.88 158 CYS A C 1
ATOM 1238 O O . CYS A 1 158 ? 7.551 -7.353 6.563 1.00 95.88 158 CYS A O 1
ATOM 1240 N N . ARG A 1 159 ? 8.100 -9.518 6.260 1.00 96.94 159 ARG A N 1
ATOM 1241 C CA . ARG A 1 159 ? 9.514 -9.315 5.948 1.00 96.94 159 ARG A CA 1
ATOM 1242 C C . ARG A 1 159 ? 9.782 -9.862 4.553 1.00 96.94 159 ARG A C 1
ATOM 1244 O O . ARG A 1 159 ? 9.769 -11.072 4.350 1.00 96.94 159 ARG A O 1
ATOM 1251 N N . TRP A 1 160 ? 10.056 -8.984 3.599 1.00 97.50 160 TRP A N 1
ATOM 1252 C CA . TRP A 1 160 ? 10.631 -9.392 2.322 1.00 97.50 160 TRP A CA 1
ATOM 1253 C C . TRP A 1 160 ? 12.149 -9.454 2.477 1.00 97.50 160 TRP A C 1
ATOM 1255 O O . TRP A 1 160 ? 12.759 -8.488 2.942 1.00 97.50 160 TRP A O 1
ATOM 1265 N N . GLU A 1 161 ? 12.763 -10.601 2.216 1.00 97.00 161 GLU A N 1
ATOM 1266 C CA . GLU A 1 161 ? 14.206 -10.762 2.414 1.00 97.00 161 GLU A CA 1
ATOM 1267 C C . GLU A 1 161 ? 15.005 -9.932 1.404 1.00 97.00 161 GLU A C 1
ATOM 1269 O O . GLU A 1 161 ? 14.528 -9.623 0.314 1.00 97.00 161 GLU A O 1
ATOM 1274 N N . ASP A 1 162 ? 16.220 -9.527 1.774 1.00 96.88 162 ASP A N 1
ATOM 1275 C CA . ASP A 1 162 ? 17.061 -8.688 0.908 1.00 96.88 162 ASP A CA 1
ATOM 1276 C C . ASP A 1 162 ? 17.491 -9.442 -0.360 1.00 96.88 162 ASP A C 1
ATOM 1278 O O . ASP A 1 162 ? 17.592 -8.855 -1.432 1.00 96.88 162 ASP A O 1
ATOM 1282 N N . THR A 1 163 ? 17.652 -10.763 -0.260 1.00 97.12 163 THR A N 1
ATOM 1283 C CA . THR A 1 163 ? 17.900 -11.666 -1.393 1.00 97.12 163 THR A CA 1
ATOM 1284 C C . THR A 1 163 ? 16.752 -11.643 -2.399 1.00 97.12 163 THR A C 1
ATOM 1286 O O . THR A 1 163 ? 16.985 -11.555 -3.600 1.00 97.12 163 THR A O 1
ATOM 1289 N N . GLU A 1 164 ? 15.509 -11.687 -1.923 1.00 98.00 164 GLU A N 1
ATOM 1290 C CA . GLU A 1 164 ? 14.317 -11.636 -2.765 1.00 98.00 164 GLU A CA 1
ATOM 1291 C C . GLU A 1 164 ? 14.087 -10.240 -3.363 1.00 98.00 164 GLU A C 1
ATOM 1293 O O . GLU A 1 164 ? 13.737 -10.116 -4.536 1.00 98.00 164 GLU A O 1
ATOM 1298 N N . ARG A 1 165 ? 14.357 -9.182 -2.589 1.00 96.88 165 ARG A N 1
ATOM 1299 C CA . ARG A 1 165 ? 14.320 -7.794 -3.074 1.00 96.88 165 ARG A CA 1
ATOM 1300 C C . ARG A 1 165 ? 15.339 -7.537 -4.168 1.00 96.88 165 ARG A C 1
ATOM 1302 O O . ARG A 1 165 ? 14.990 -6.956 -5.191 1.00 96.88 165 ARG A O 1
ATOM 1309 N N . LYS A 1 166 ? 16.557 -8.049 -3.998 1.00 97.19 166 LYS A N 1
ATOM 1310 C CA . LYS A 1 166 ? 17.597 -7.947 -5.018 1.00 97.19 166 LYS A CA 1
ATOM 1311 C C . LYS A 1 166 ? 17.173 -8.605 -6.335 1.00 97.19 166 LYS A C 1
ATOM 1313 O O . LYS A 1 166 ? 17.378 -8.017 -7.389 1.00 97.19 166 LYS A O 1
ATOM 1318 N N . LYS A 1 167 ? 16.523 -9.776 -6.292 1.00 97.81 167 LYS A N 1
ATOM 1319 C CA . LYS A 1 167 ? 15.992 -10.419 -7.511 1.00 97.81 167 LYS A CA 1
ATOM 1320 C C . LYS A 1 167 ? 15.004 -9.516 -8.249 1.00 97.81 167 LYS A C 1
ATOM 1322 O O . LYS A 1 167 ? 15.014 -9.481 -9.475 1.00 97.81 167 LYS A O 1
ATOM 1327 N N . TRP A 1 168 ? 14.146 -8.806 -7.515 1.00 96.94 168 TRP A N 1
ATOM 1328 C CA . TRP A 1 168 ? 13.204 -7.861 -8.114 1.00 96.94 168 TRP A CA 1
ATOM 1329 C C . TRP A 1 168 ? 13.911 -6.653 -8.733 1.00 96.94 168 TRP A C 1
ATOM 1331 O O . TRP A 1 168 ? 13.560 -6.238 -9.834 1.00 96.94 168 TRP A O 1
ATOM 1341 N N . GLU A 1 169 ? 14.915 -6.102 -8.054 1.00 95.69 169 GLU A N 1
ATOM 1342 C CA . GLU A 1 169 ? 15.727 -5.002 -8.583 1.00 95.69 169 GLU A CA 1
ATOM 1343 C C . GLU A 1 169 ? 16.429 -5.406 -9.882 1.00 95.69 169 GLU A C 1
ATOM 1345 O O . GLU A 1 169 ? 16.230 -4.745 -10.901 1.00 95.69 169 GLU A O 1
ATOM 1350 N N . ASP A 1 170 ? 17.131 -6.543 -9.868 1.00 97.06 170 ASP A N 1
ATOM 1351 C CA . ASP A 1 170 ? 17.826 -7.088 -11.036 1.00 97.06 170 ASP A CA 1
ATOM 1352 C C . ASP A 1 170 ? 16.832 -7.347 -12.196 1.00 97.06 170 ASP A C 1
ATOM 1354 O O . ASP A 1 170 ? 17.113 -7.017 -13.349 1.00 97.06 170 ASP A O 1
ATOM 1358 N N . TYR A 1 171 ? 15.628 -7.863 -11.899 1.00 96.12 171 TYR A N 1
ATOM 1359 C CA . TYR A 1 171 ? 14.558 -8.060 -12.889 1.00 96.12 171 TYR A CA 1
ATOM 1360 C C . TYR A 1 171 ? 14.079 -6.742 -13.515 1.00 96.12 171 TYR A C 1
ATOM 1362 O O . TYR A 1 171 ? 13.908 -6.656 -14.733 1.00 96.12 171 TYR A O 1
ATOM 1370 N N . ARG A 1 172 ? 13.847 -5.699 -12.708 1.00 92.88 172 ARG A N 1
ATOM 1371 C CA . ARG A 1 172 ? 13.412 -4.393 -13.230 1.00 92.88 172 ARG A CA 1
ATOM 1372 C C . ARG A 1 172 ? 14.486 -3.740 -14.087 1.00 92.88 172 ARG A C 1
ATOM 1374 O O . ARG A 1 172 ? 14.142 -3.076 -15.061 1.00 92.88 172 ARG A O 1
ATOM 1381 N N . ASP A 1 173 ? 15.750 -3.877 -13.707 1.00 92.62 173 ASP A N 1
ATOM 1382 C CA . ASP A 1 173 ? 16.853 -3.275 -14.450 1.00 92.62 173 ASP A CA 1
ATOM 1383 C C . ASP A 1 173 ? 17.047 -3.982 -15.796 1.00 92.62 173 ASP A C 1
ATOM 1385 O O . ASP A 1 173 ? 17.195 -3.305 -16.812 1.00 92.62 173 ASP A O 1
ATOM 1389 N N . ALA A 1 174 ? 16.902 -5.311 -15.844 1.00 91.88 174 ALA A N 1
ATOM 1390 C CA . ALA A 1 174 ? 16.858 -6.055 -17.105 1.00 91.88 174 ALA A CA 1
ATOM 1391 C C . ALA A 1 174 ? 15.712 -5.578 -18.017 1.00 91.88 174 ALA A C 1
ATOM 1393 O O . ALA A 1 174 ? 15.948 -5.250 -19.175 1.00 91.88 174 ALA A O 1
ATOM 1394 N N . GLN A 1 175 ? 14.497 -5.433 -17.476 1.00 86.44 175 GLN A N 1
ATOM 1395 C CA . GLN A 1 175 ? 13.335 -4.932 -18.228 1.00 86.44 175 GLN A CA 1
ATOM 1396 C C . GLN A 1 175 ? 13.526 -3.501 -18.753 1.00 86.44 175 GLN A C 1
ATOM 1398 O O . GLN A 1 175 ? 13.079 -3.166 -19.848 1.00 86.44 175 GLN A O 1
ATOM 1403 N N . LYS A 1 176 ? 14.178 -2.629 -17.975 1.00 83.62 176 LYS A N 1
ATOM 1404 C CA . LYS A 1 176 ? 14.496 -1.268 -18.424 1.00 83.62 176 LYS A CA 1
ATOM 1405 C C . LYS A 1 176 ? 15.509 -1.279 -19.557 1.00 83.62 176 LYS A C 1
ATOM 1407 O O . LYS A 1 176 ? 15.311 -0.537 -20.510 1.00 83.62 176 LYS A O 1
ATOM 1412 N N . ASN A 1 177 ? 16.552 -2.098 -19.454 1.00 80.12 177 ASN A N 1
ATOM 1413 C CA . ASN A 1 177 ? 17.571 -2.204 -20.492 1.00 80.12 177 ASN A CA 1
ATOM 1414 C C . ASN A 1 177 ? 16.970 -2.764 -21.785 1.00 80.12 177 ASN A C 1
ATOM 1416 O O . ASN A 1 177 ? 17.127 -2.141 -22.823 1.00 80.12 177 ASN A O 1
ATOM 1420 N N . GLU A 1 178 ? 16.157 -3.823 -21.714 1.00 75.50 178 GLU A N 1
ATOM 1421 C CA . GLU A 1 178 ? 15.431 -4.350 -22.881 1.00 75.50 178 GLU A CA 1
ATOM 1422 C C . GLU A 1 178 ? 14.505 -3.297 -23.517 1.00 75.50 178 GLU A C 1
ATOM 1424 O O . GLU A 1 178 ? 14.409 -3.200 -24.739 1.00 75.50 178 GLU A O 1
ATOM 1429 N N . ALA A 1 179 ? 13.838 -2.466 -22.709 1.00 70.00 179 ALA A N 1
ATOM 1430 C CA . ALA A 1 179 ? 13.004 -1.377 -23.215 1.00 70.00 179 ALA A CA 1
ATOM 1431 C C . ALA A 1 179 ? 13.817 -0.215 -23.813 1.00 70.00 179 ALA A C 1
ATOM 1433 O O . ALA A 1 179 ? 13.306 0.483 -24.690 1.00 70.00 179 ALA A O 1
ATOM 1434 N N . VAL A 1 180 ? 15.040 0.027 -23.333 1.00 67.31 180 VAL A N 1
ATOM 1435 C CA . VAL A 1 180 ? 15.976 0.998 -23.920 1.00 67.31 180 VAL A CA 1
ATOM 1436 C C . VAL A 1 180 ? 16.513 0.460 -25.239 1.00 67.31 180 VAL A C 1
ATOM 1438 O O . VAL A 1 180 ? 16.397 1.164 -26.233 1.00 67.31 180 VAL A O 1
ATOM 1441 N N . ASP A 1 181 ? 16.960 -0.793 -25.285 1.00 60.78 181 ASP A N 1
ATOM 1442 C CA . ASP A 1 181 ? 17.452 -1.446 -26.501 1.00 60.78 181 ASP A CA 1
ATOM 1443 C C . ASP A 1 181 ? 16.355 -1.481 -27.584 1.00 60.78 181 ASP A C 1
ATOM 1445 O O . ASP A 1 181 ? 16.573 -1.065 -28.719 1.00 60.78 181 ASP A O 1
ATOM 1449 N N . ALA A 1 182 ? 15.117 -1.837 -27.216 1.00 57.69 182 ALA A N 1
ATOM 1450 C CA . ALA A 1 182 ? 13.976 -1.808 -28.135 1.00 57.69 182 ALA A CA 1
ATOM 1451 C C . ALA A 1 182 ? 13.597 -0.386 -28.598 1.00 57.69 182 ALA A C 1
ATOM 1453 O O . ALA A 1 182 ? 13.053 -0.207 -29.692 1.00 57.69 182 ALA A O 1
ATOM 1454 N N . ARG A 1 183 ? 13.851 0.642 -27.774 1.00 55.12 183 ARG A N 1
ATOM 1455 C CA . ARG A 1 183 ? 13.677 2.049 -28.169 1.00 55.12 183 ARG A CA 1
ATOM 1456 C C . ARG A 1 183 ? 14.825 2.532 -29.042 1.00 55.12 183 ARG A C 1
ATOM 1458 O O . ARG A 1 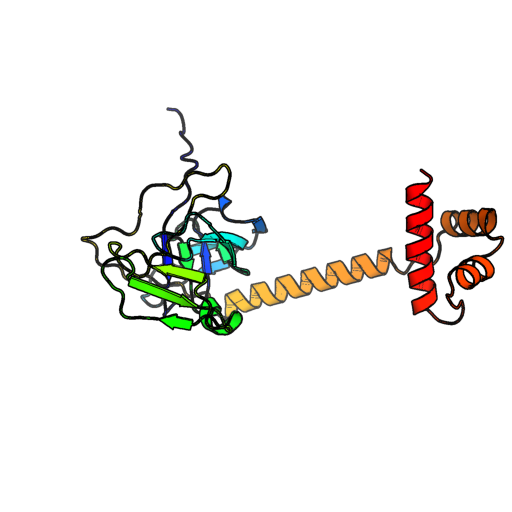183 ? 14.552 3.295 -29.957 1.00 55.12 183 ARG A O 1
ATOM 1465 N N . GLU A 1 184 ? 16.059 2.096 -28.821 1.00 51.59 184 GLU A N 1
ATOM 1466 C CA . GLU A 1 184 ? 17.186 2.408 -29.702 1.00 51.59 184 GLU A CA 1
ATOM 1467 C C . GLU A 1 184 ? 16.996 1.765 -31.082 1.00 51.59 184 GLU A C 1
ATOM 1469 O O . GLU A 1 184 ? 17.153 2.456 -32.088 1.00 51.59 184 GLU A O 1
ATOM 1474 N N . ASP A 1 185 ? 16.502 0.528 -31.156 1.00 51.69 185 ASP A N 1
ATOM 1475 C CA . ASP A 1 185 ? 16.149 -0.116 -32.429 1.00 51.69 185 ASP A CA 1
ATOM 1476 C C . ASP A 1 185 ? 14.984 0.593 -33.161 1.00 51.69 185 ASP A C 1
ATOM 1478 O O . ASP A 1 185 ? 14.912 0.579 -34.392 1.00 51.69 185 ASP A O 1
ATOM 1482 N N . GLY A 1 186 ? 14.083 1.268 -32.429 1.00 51.81 186 GLY A N 1
ATOM 1483 C CA . GLY A 1 186 ? 12.944 2.018 -32.987 1.00 51.81 186 GLY A CA 1
ATOM 1484 C C . GLY A 1 186 ? 13.178 3.520 -33.238 1.00 51.81 186 GLY A C 1
ATOM 1485 O O . GLY A 1 186 ? 12.490 4.124 -34.065 1.00 51.81 186 GLY A O 1
ATOM 1486 N N . VAL A 1 187 ? 14.132 4.148 -32.545 1.00 50.78 187 VAL A N 1
ATOM 1487 C CA . VAL A 1 187 ? 14.426 5.597 -32.607 1.00 50.78 187 VAL A CA 1
ATOM 1488 C C . VAL A 1 187 ? 15.694 5.888 -33.416 1.00 50.78 187 VAL A C 1
ATOM 1490 O O . VAL A 1 187 ? 15.809 6.977 -33.981 1.00 50.78 187 VAL A O 1
ATOM 1493 N N . ASN A 1 188 ? 16.599 4.914 -33.564 1.00 48.84 188 ASN A N 1
ATOM 1494 C CA . ASN A 1 188 ? 17.864 5.081 -34.284 1.00 48.84 188 ASN A CA 1
ATOM 1495 C C . ASN A 1 188 ? 17.815 4.648 -35.761 1.00 48.84 188 ASN A C 1
ATOM 1497 O O . ASN A 1 188 ? 18.846 4.544 -36.426 1.00 48.84 188 ASN A O 1
ATOM 1501 N N . SER A 1 189 ? 16.621 4.446 -36.324 1.00 57.50 189 SER A N 1
ATOM 1502 C CA . SER A 1 189 ? 16.473 4.620 -37.766 1.00 57.50 189 SER A CA 1
ATOM 1503 C C . SER A 1 189 ? 16.294 6.116 -38.015 1.00 57.50 189 SER A C 1
ATOM 1505 O O . SER A 1 189 ? 15.305 6.729 -37.605 1.00 57.50 189 SER A O 1
ATOM 1507 N N . GLY A 1 190 ? 17.278 6.738 -38.674 1.00 69.31 190 GLY A N 1
ATOM 1508 C CA . GLY A 1 190 ? 17.066 8.044 -39.301 1.00 69.31 190 GLY A CA 1
ATOM 1509 C C . GLY A 1 190 ? 15.818 8.014 -40.193 1.00 69.31 190 GLY A C 1
ATOM 1510 O O . GLY A 1 190 ? 15.246 6.948 -40.405 1.00 69.31 190 GLY A O 1
ATOM 1511 N N . TYR A 1 191 ? 15.396 9.163 -40.731 1.00 73.62 191 TYR A N 1
ATOM 1512 C CA . TYR A 1 191 ? 14.157 9.234 -41.516 1.00 73.62 191 TYR A CA 1
ATOM 1513 C C . TYR A 1 191 ? 13.990 8.036 -42.465 1.00 73.62 191 TYR A C 1
ATOM 1515 O O . TYR A 1 191 ? 14.878 7.757 -43.286 1.00 73.62 191 TYR A O 1
ATOM 1523 N N . THR A 1 192 ? 12.863 7.339 -42.338 1.00 79.88 192 THR A N 1
ATOM 1524 C CA . THR A 1 192 ? 12.469 6.290 -43.280 1.00 79.88 192 THR A CA 1
ATOM 1525 C C . THR A 1 192 ? 12.282 6.906 -44.667 1.00 79.88 192 THR A C 1
ATOM 1527 O O . THR A 1 192 ? 12.116 8.122 -44.801 1.00 79.88 192 THR A O 1
ATOM 1530 N N . ASP A 1 193 ? 12.317 6.099 -45.726 1.00 79.62 193 ASP A N 1
ATOM 1531 C CA . ASP A 1 193 ? 12.164 6.637 -47.085 1.00 79.62 193 ASP A CA 1
ATOM 1532 C C . ASP A 1 193 ? 10.799 7.325 -47.278 1.00 79.62 193 ASP A C 1
ATOM 1534 O O . ASP A 1 193 ? 10.736 8.395 -47.879 1.00 79.62 193 ASP A O 1
ATOM 1538 N N . ALA A 1 194 ? 9.741 6.803 -46.646 1.00 80.75 194 ALA A N 1
ATOM 1539 C CA . ALA A 1 194 ? 8.417 7.427 -46.632 1.00 80.75 194 ALA A CA 1
ATOM 1540 C C . ALA A 1 194 ? 8.413 8.796 -45.927 1.00 80.75 194 ALA A C 1
ATOM 1542 O O . ALA A 1 194 ? 7.838 9.759 -46.432 1.00 80.75 194 ALA A O 1
ATOM 1543 N N . GLU A 1 195 ? 9.101 8.917 -44.789 1.00 84.94 195 GLU A N 1
ATOM 1544 C CA . GLU A 1 195 ? 9.237 10.193 -44.077 1.00 84.94 195 GLU A CA 1
ATOM 1545 C C . GLU A 1 195 ? 10.055 11.212 -44.889 1.00 84.94 195 GLU A C 1
ATOM 1547 O O . GLU A 1 195 ? 9.697 12.390 -44.954 1.00 84.94 195 GLU A O 1
ATOM 1552 N N . LYS A 1 196 ? 11.133 10.774 -45.555 1.00 84.25 196 LYS A N 1
ATOM 1553 C CA . LYS A 1 196 ? 11.928 11.643 -46.440 1.00 84.25 196 LYS A CA 1
ATOM 1554 C C . LYS A 1 196 ? 11.102 12.151 -47.615 1.00 84.25 196 LYS A C 1
ATOM 1556 O O . LYS A 1 196 ? 11.201 13.333 -47.949 1.00 84.25 196 LYS A O 1
ATOM 1561 N N . ASP A 1 197 ? 10.298 11.284 -48.224 1.00 85.88 197 ASP A N 1
ATOM 1562 C CA . ASP A 1 197 ? 9.428 11.648 -49.340 1.00 85.88 197 ASP A CA 1
ATOM 1563 C C . ASP A 1 197 ? 8.334 12.621 -48.897 1.00 85.88 197 ASP A C 1
ATOM 1565 O O . ASP A 1 197 ? 8.129 13.643 -49.556 1.00 85.88 197 ASP A O 1
ATOM 1569 N N . PHE A 1 198 ? 7.726 12.393 -47.730 1.00 87.19 198 PHE A N 1
ATOM 1570 C CA . PHE A 1 198 ? 6.747 13.308 -47.146 1.00 87.19 198 PHE A CA 1
ATOM 1571 C C . PHE A 1 198 ? 7.351 14.692 -46.860 1.00 87.19 198 PHE A C 1
ATOM 1573 O O . PHE A 1 198 ? 6.797 15.717 -47.273 1.00 87.19 198 PHE A O 1
ATOM 1580 N N . ALA A 1 199 ? 8.530 14.738 -46.226 1.00 86.25 199 ALA A N 1
ATOM 1581 C CA . ALA A 1 199 ? 9.237 15.989 -45.958 1.00 86.25 199 ALA A CA 1
ATOM 1582 C C . ALA A 1 199 ? 9.631 16.718 -47.255 1.00 86.25 199 ALA A C 1
ATOM 1584 O O . ALA A 1 199 ? 9.577 17.948 -47.343 1.00 86.25 199 ALA A O 1
ATOM 1585 N N . LYS A 1 200 ? 10.013 15.966 -48.292 1.00 88.62 200 LYS A N 1
ATOM 1586 C CA . LYS A 1 200 ? 10.359 16.505 -49.610 1.00 88.62 200 LYS A CA 1
ATOM 1587 C C . LYS A 1 200 ? 9.134 17.029 -50.358 1.00 88.62 200 LYS A C 1
ATOM 1589 O O . LYS A 1 200 ? 9.245 18.062 -51.012 1.00 88.62 200 LYS A O 1
ATOM 1594 N N . GLN A 1 201 ? 7.984 16.374 -50.249 1.00 90.00 201 GLN A N 1
ATOM 1595 C CA . GLN A 1 201 ? 6.740 16.819 -50.875 1.00 90.00 201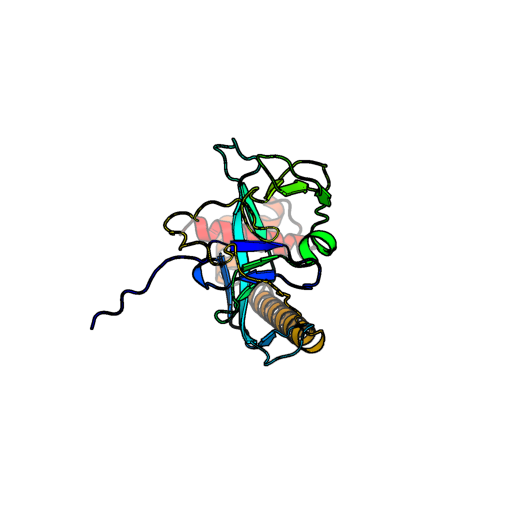 GLN A CA 1
ATOM 1596 C C . GLN A 1 201 ? 6.235 18.136 -50.269 1.00 90.00 201 GLN A C 1
ATOM 1598 O O . GLN A 1 201 ? 5.844 19.035 -51.010 1.00 90.00 201 GLN A O 1
ATOM 1603 N N . HIS A 1 202 ? 6.299 18.270 -48.943 1.00 88.31 202 HIS A N 1
ATOM 1604 C CA . HIS A 1 202 ? 5.731 19.414 -48.223 1.00 88.31 202 HIS A CA 1
ATOM 1605 C C . HIS A 1 202 ? 6.714 20.585 -48.042 1.00 88.31 202 HIS A C 1
ATOM 1607 O O . HIS A 1 202 ? 6.305 21.744 -48.108 1.00 88.31 202 HIS A O 1
ATOM 1613 N N . TRP A 1 203 ? 8.019 20.319 -47.880 1.00 90.31 203 TRP A N 1
ATOM 1614 C CA . TRP A 1 203 ? 9.042 21.356 -47.631 1.00 90.31 203 TRP A CA 1
ATOM 1615 C C . TRP A 1 203 ? 10.217 21.346 -48.622 1.00 90.31 203 TRP A C 1
ATOM 1617 O O . TRP A 1 203 ? 11.074 22.234 -48.591 1.00 90.31 203 TRP A O 1
ATOM 1627 N N . GLY A 1 204 ? 10.289 20.375 -49.535 1.00 85.56 204 GLY A N 1
ATOM 1628 C CA . GLY A 1 204 ? 11.322 20.286 -50.575 1.00 85.56 204 GLY A CA 1
ATOM 1629 C C . GLY A 1 204 ? 12.637 19.633 -50.137 1.00 85.56 204 GLY A C 1
ATOM 1630 O O . GLY A 1 204 ? 13.361 19.116 -50.988 1.00 85.56 204 GLY A O 1
ATOM 1631 N N . SER A 1 205 ? 12.967 19.637 -48.843 1.00 87.12 205 SER A N 1
ATOM 1632 C CA . SER A 1 205 ? 14.088 18.883 -48.261 1.00 87.12 205 SER A CA 1
ATOM 1633 C C . SER A 1 205 ? 14.008 18.831 -46.731 1.00 87.12 205 SER A C 1
ATOM 1635 O O . SER A 1 205 ? 13.424 19.719 -46.112 1.00 87.12 205 SER A O 1
ATOM 1637 N N . GLU A 1 206 ? 14.679 17.847 -46.117 1.00 84.50 206 GLU A N 1
ATOM 1638 C CA . GLU A 1 206 ? 14.856 17.753 -44.652 1.00 84.50 206 GLU A CA 1
ATOM 1639 C C . GLU A 1 206 ? 15.431 19.054 -44.072 1.00 84.50 206 GLU A C 1
ATOM 1641 O O . GLU A 1 206 ? 14.935 19.571 -43.076 1.00 84.50 206 GLU A O 1
ATOM 1646 N N . TYR A 1 207 ? 16.432 19.638 -44.740 1.00 87.75 207 TYR A N 1
ATOM 1647 C CA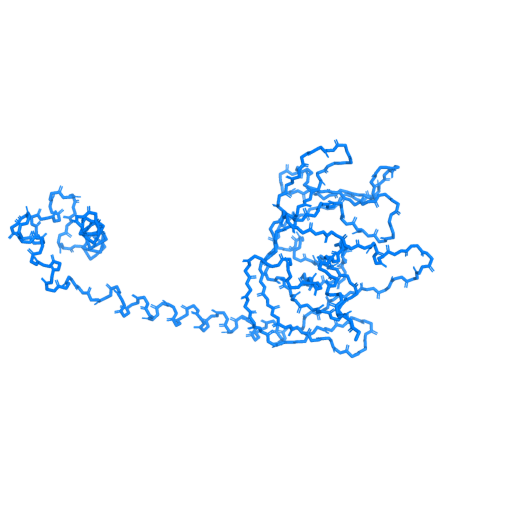 . TYR A 1 207 ? 17.040 20.898 -44.310 1.00 87.75 207 TYR A CA 1
ATOM 1648 C C . TYR A 1 207 ? 16.022 22.041 -44.217 1.00 87.75 207 TYR A C 1
ATOM 1650 O O . TYR A 1 207 ? 16.012 22.787 -43.237 1.00 87.75 207 TYR A O 1
ATOM 1658 N N . LYS A 1 208 ? 15.156 22.182 -45.229 1.00 87.19 208 LYS A N 1
ATOM 1659 C CA . LYS A 1 208 ? 14.129 23.230 -45.250 1.00 87.19 208 LYS A CA 1
ATOM 1660 C C . LYS A 1 208 ? 13.055 22.980 -44.198 1.00 87.19 208 LYS A C 1
ATOM 1662 O O . LYS A 1 208 ? 12.666 23.933 -43.533 1.00 87.19 208 LYS A O 1
ATOM 1667 N N . PHE A 1 209 ? 12.638 21.727 -44.019 1.00 93.00 209 PHE A N 1
ATOM 1668 C CA . PHE A 1 209 ? 11.715 21.332 -42.956 1.00 93.00 209 PHE A CA 1
ATOM 1669 C C . PHE A 1 209 ? 12.260 21.733 -41.577 1.00 93.00 209 PHE A C 1
ATOM 1671 O O . PHE A 1 209 ? 11.642 22.541 -40.888 1.00 93.00 209 PHE A O 1
ATOM 1678 N N . LEU A 1 210 ? 13.464 21.274 -41.216 1.00 90.12 210 LEU A N 1
ATOM 1679 C CA . LEU A 1 210 ? 14.077 21.599 -39.923 1.00 90.12 210 LEU A CA 1
ATOM 1680 C C . LEU A 1 210 ? 14.223 23.115 -39.731 1.00 90.12 210 LEU A C 1
ATOM 1682 O O . LEU A 1 210 ? 13.824 23.643 -38.697 1.00 90.12 210 LEU A O 1
ATOM 1686 N N . THR A 1 211 ? 14.684 23.833 -40.761 1.00 89.12 211 THR A N 1
ATOM 1687 C CA . THR A 1 211 ? 14.856 25.295 -40.701 1.00 89.12 211 THR A CA 1
ATOM 1688 C C . THR A 1 211 ? 13.536 26.025 -40.427 1.00 89.12 211 THR A C 1
ATOM 1690 O O . THR A 1 211 ? 13.508 26.948 -39.615 1.00 89.12 211 THR A O 1
ATOM 1693 N N . VAL A 1 212 ? 12.433 25.617 -41.068 1.00 89.31 212 VAL A N 1
ATOM 1694 C CA . VAL A 1 212 ? 11.100 26.221 -40.863 1.00 89.31 212 VAL A CA 1
ATOM 1695 C C . VAL A 1 212 ? 10.584 25.984 -39.441 1.00 89.31 212 VAL A C 1
ATOM 1697 O O . VAL A 1 212 ? 9.929 26.859 -38.880 1.00 89.31 212 VAL A O 1
ATOM 1700 N N . HIS A 1 213 ? 10.925 24.845 -38.836 1.00 88.62 213 HIS A N 1
ATOM 1701 C CA . HIS A 1 213 ? 10.574 24.518 -37.452 1.00 88.62 213 HIS A CA 1
ATOM 1702 C C . HIS A 1 213 ? 11.587 25.037 -36.413 1.00 88.62 213 HIS A C 1
ATOM 1704 O O . HIS A 1 213 ? 11.456 24.732 -35.231 1.00 88.62 213 HIS A O 1
ATOM 1710 N N . GLY A 1 214 ? 12.568 25.853 -36.822 1.00 88.62 214 GLY A N 1
ATOM 1711 C CA . GLY A 1 214 ? 13.567 26.440 -35.919 1.00 88.62 214 GLY A CA 1
ATOM 1712 C C . GLY A 1 214 ? 14.640 25.457 -35.436 1.00 88.62 214 GLY A C 1
ATOM 1713 O O . GLY A 1 214 ? 15.311 25.731 -34.445 1.00 88.62 214 GLY A O 1
ATOM 1714 N N . LEU A 1 215 ? 14.802 24.331 -36.133 1.00 91.69 215 LEU A N 1
ATOM 1715 C CA . LEU A 1 215 ? 15.695 23.224 -35.799 1.00 91.69 215 LEU A CA 1
ATOM 1716 C C . LEU A 1 215 ? 16.923 23.203 -36.725 1.00 91.69 215 LEU A C 1
ATOM 1718 O O . LEU A 1 215 ? 16.847 23.551 -37.907 1.00 91.69 215 LEU A O 1
ATOM 1722 N N . SER A 1 216 ? 18.074 22.776 -36.203 1.00 85.62 216 SER A N 1
ATOM 1723 C CA . SER A 1 216 ? 19.330 22.683 -36.958 1.00 85.62 216 SER A CA 1
ATOM 1724 C C . SER A 1 216 ? 19.603 21.274 -37.487 1.00 85.62 216 SER A C 1
ATOM 1726 O O . SER A 1 216 ? 19.617 20.307 -36.733 1.00 85.62 216 SER A O 1
ATOM 1728 N N . ILE A 1 217 ? 19.977 21.158 -38.768 1.00 85.12 217 ILE A N 1
ATOM 1729 C CA . ILE A 1 217 ? 20.459 19.886 -39.343 1.00 85.12 217 ILE A CA 1
ATOM 1730 C C . ILE A 1 217 ? 21.824 19.442 -38.784 1.00 85.12 217 ILE A C 1
ATOM 1732 O O . ILE A 1 217 ? 22.244 18.315 -39.006 1.00 85.12 217 ILE A O 1
ATOM 1736 N N . TYR A 1 218 ? 22.552 20.322 -38.094 1.00 84.81 218 TYR A N 1
ATOM 1737 C CA . TYR A 1 218 ? 23.893 20.022 -37.573 1.00 84.81 218 TYR A CA 1
ATOM 1738 C C . TYR A 1 218 ? 23.889 19.582 -36.104 1.00 84.81 218 TYR A C 1
ATOM 1740 O O . TYR A 1 218 ? 24.955 19.326 -35.547 1.00 84.81 218 TYR A O 1
ATOM 1748 N N . LYS A 1 219 ? 22.717 19.522 -35.462 1.00 82.81 219 LYS A N 1
ATOM 1749 C CA . LYS A 1 219 ? 22.554 19.069 -34.078 1.00 82.81 219 LYS A CA 1
ATOM 1750 C C . LYS A 1 219 ? 21.664 17.837 -34.064 1.00 82.81 219 LYS A C 1
ATOM 1752 O O . LYS A 1 219 ? 20.526 17.910 -34.509 1.00 82.81 219 LYS A O 1
ATOM 1757 N N . GLU A 1 220 ? 22.166 16.714 -33.563 1.00 80.25 220 GLU A N 1
ATOM 1758 C CA . GLU A 1 220 ? 21.389 15.468 -33.593 1.00 80.25 220 GLU A CA 1
ATOM 1759 C C . GLU A 1 220 ? 20.136 15.544 -32.707 1.00 80.25 220 GLU A C 1
ATOM 1761 O O . GLU A 1 220 ? 19.088 15.051 -33.106 1.00 80.25 220 GLU A O 1
ATOM 1766 N N . GLU A 1 221 ? 20.204 16.269 -31.587 1.00 78.75 221 GLU A N 1
ATOM 1767 C CA . GLU A 1 221 ? 19.054 16.576 -30.720 1.00 78.75 221 GLU A CA 1
ATOM 1768 C C . GLU A 1 221 ? 17.932 17.298 -31.493 1.00 78.75 221 GLU A C 1
ATOM 1770 O O . GLU A 1 221 ? 16.766 16.906 -31.436 1.00 78.75 221 GLU A O 1
ATOM 1775 N N . ASP A 1 222 ? 18.283 18.311 -32.292 1.00 85.31 222 ASP A N 1
ATOM 1776 C CA . ASP A 1 222 ? 17.326 19.047 -33.126 1.00 85.31 222 ASP A CA 1
ATOM 1777 C C . ASP A 1 222 ? 16.774 18.164 -34.260 1.00 85.31 222 ASP A C 1
ATOM 1779 O O . ASP A 1 222 ? 15.610 18.287 -34.647 1.00 85.31 222 ASP A O 1
ATOM 1783 N N . ARG A 1 223 ? 17.585 17.249 -34.805 1.00 84.38 223 ARG A N 1
ATOM 1784 C CA . ARG A 1 223 ? 17.133 16.292 -35.828 1.00 84.38 223 ARG A CA 1
ATOM 1785 C C . ARG A 1 223 ? 16.175 15.258 -35.252 1.00 84.38 223 ARG A C 1
ATOM 1787 O O . ARG A 1 223 ? 15.225 14.884 -35.938 1.00 84.38 223 ARG A O 1
ATOM 1794 N N . GLU A 1 224 ? 16.386 14.824 -34.014 1.00 83.00 224 GLU A N 1
ATOM 1795 C CA . GLU A 1 224 ? 15.469 13.946 -33.287 1.00 83.00 224 GLU A CA 1
ATOM 1796 C C . GLU A 1 224 ? 14.133 14.636 -33.014 1.00 83.00 224 GLU A C 1
ATOM 1798 O O . GLU A 1 224 ? 13.078 14.080 -33.329 1.00 83.00 224 GLU A O 1
ATOM 1803 N N . GLN A 1 225 ? 14.168 15.886 -32.545 1.00 82.69 225 GLN A N 1
ATOM 1804 C CA . GLN A 1 225 ? 12.959 16.702 -32.415 1.00 82.69 225 GLN A CA 1
ATOM 1805 C C . GLN A 1 225 ? 12.240 16.864 -33.759 1.00 82.69 225 GLN A C 1
ATOM 1807 O O . GLN A 1 225 ? 11.017 16.731 -33.827 1.00 82.69 225 GLN A O 1
ATOM 1812 N N . GLY A 1 226 ? 12.990 17.060 -34.845 1.00 86.62 226 GLY A N 1
ATOM 1813 C CA . GLY A 1 226 ? 12.449 17.096 -36.200 1.00 86.62 226 GLY A CA 1
ATOM 1814 C C . GLY A 1 226 ? 11.719 15.811 -36.592 1.00 86.62 226 GLY A C 1
ATOM 1815 O O . GLY A 1 226 ? 10.612 15.885 -37.125 1.00 86.62 226 GLY A O 1
ATOM 1816 N N . ARG A 1 227 ? 12.281 14.636 -36.272 1.00 86.50 227 ARG A N 1
ATOM 1817 C CA . ARG A 1 227 ? 11.642 13.331 -36.526 1.00 86.50 227 ARG A CA 1
ATOM 1818 C C . ARG A 1 227 ? 10.314 13.201 -35.783 1.00 86.50 227 ARG A C 1
ATOM 1820 O O . ARG A 1 227 ? 9.331 12.764 -36.375 1.00 86.50 227 ARG A O 1
ATOM 1827 N N . ILE A 1 228 ? 10.259 13.617 -34.518 1.00 86.62 228 ILE A N 1
ATOM 1828 C CA . ILE A 1 228 ? 9.029 13.579 -33.707 1.00 86.62 228 ILE A CA 1
ATOM 1829 C C . ILE A 1 228 ? 7.947 14.479 -34.316 1.00 86.62 228 ILE A C 1
ATOM 1831 O O . ILE A 1 228 ? 6.798 14.053 -34.457 1.00 86.62 228 ILE A O 1
ATOM 1835 N N . ILE A 1 229 ? 8.311 15.703 -34.713 1.00 86.31 229 ILE A N 1
ATOM 1836 C CA . ILE A 1 229 ? 7.381 16.645 -35.350 1.00 86.31 229 ILE A CA 1
ATOM 1837 C C . ILE A 1 229 ? 6.868 16.069 -36.672 1.00 86.31 229 ILE A C 1
ATOM 1839 O O . ILE A 1 229 ? 5.660 16.047 -36.890 1.00 86.31 229 ILE A O 1
ATOM 1843 N N . LEU A 1 230 ? 7.758 15.552 -37.525 1.00 85.50 230 LEU A N 1
ATOM 1844 C CA . LEU A 1 230 ? 7.377 15.015 -38.831 1.00 85.50 230 LEU A CA 1
ATOM 1845 C C . LEU A 1 230 ? 6.443 13.805 -38.702 1.00 85.50 230 LEU A C 1
ATOM 1847 O O . LEU A 1 230 ? 5.417 13.757 -39.372 1.00 85.50 230 LEU A O 1
ATOM 1851 N N . ARG A 1 231 ? 6.753 12.869 -37.796 1.00 88.75 231 ARG A N 1
ATOM 1852 C CA . ARG A 1 231 ? 5.898 11.706 -37.501 1.00 88.75 231 ARG A CA 1
ATOM 1853 C C . ARG A 1 231 ? 4.525 12.128 -36.988 1.00 88.75 231 ARG A C 1
ATOM 1855 O O . ARG A 1 231 ? 3.522 11.559 -37.393 1.00 88.75 231 ARG A O 1
ATOM 1862 N N . THR A 1 232 ? 4.473 13.158 -36.144 1.00 86.94 232 THR A N 1
ATOM 1863 C CA . THR A 1 232 ? 3.206 13.716 -35.648 1.00 86.94 232 THR A CA 1
ATOM 1864 C C . THR A 1 232 ? 2.379 14.341 -36.775 1.00 86.94 232 THR A C 1
ATOM 1866 O O . THR A 1 232 ? 1.160 14.208 -36.774 1.00 86.94 232 THR A O 1
ATOM 1869 N N . LEU A 1 233 ? 3.017 15.018 -37.736 1.00 86.00 233 LEU A N 1
ATOM 1870 C CA . LEU A 1 233 ? 2.332 15.605 -38.892 1.00 86.00 233 LEU A CA 1
ATOM 1871 C C . LEU A 1 233 ? 1.776 14.527 -39.830 1.00 86.00 233 LEU A C 1
ATOM 1873 O O . LEU A 1 233 ? 0.622 14.632 -40.226 1.00 86.00 233 LEU A O 1
ATOM 1877 N N . ILE A 1 234 ? 2.551 13.473 -40.107 1.00 84.25 234 ILE A N 1
ATOM 1878 C CA . ILE A 1 234 ? 2.112 12.339 -40.938 1.00 84.25 234 ILE A CA 1
ATOM 1879 C C . ILE A 1 234 ? 0.896 11.644 -40.310 1.00 84.25 234 ILE A C 1
ATOM 1881 O O . ILE A 1 234 ? -0.115 11.472 -40.980 1.00 84.25 234 ILE A O 1
ATOM 1885 N N . SER A 1 235 ? 0.944 11.329 -39.011 1.00 81.00 235 SER A N 1
ATOM 1886 C CA . SER A 1 235 ? -0.175 10.676 -38.311 1.00 81.00 235 SER A CA 1
ATOM 1887 C C . SER A 1 235 ? -1.451 11.525 -38.217 1.00 81.00 235 SER A C 1
ATOM 1889 O O . SER A 1 235 ? -2.496 10.992 -37.865 1.00 81.00 235 SER A O 1
ATOM 1891 N N . ASN A 1 236 ? -1.369 12.836 -38.464 1.00 76.06 236 ASN A N 1
ATOM 1892 C CA . ASN A 1 236 ? -2.524 13.738 -38.467 1.00 76.06 236 ASN A CA 1
ATOM 1893 C C . ASN A 1 236 ? -3.098 13.976 -39.878 1.00 76.06 236 ASN A C 1
ATOM 1895 O O . ASN A 1 236 ? -4.138 14.625 -39.992 1.00 76.06 236 ASN A O 1
ATOM 1899 N N . GLU A 1 237 ? -2.418 13.516 -40.935 1.00 67.75 237 GLU A N 1
ATOM 1900 C CA . GLU A 1 237 ? -2.880 13.602 -42.330 1.00 67.75 237 GLU A CA 1
ATOM 1901 C C . GLU A 1 237 ? -3.485 12.286 -42.861 1.00 67.75 237 GLU A C 1
ATOM 1903 O O . GLU A 1 237 ? -4.122 12.309 -43.918 1.00 67.75 237 GLU A O 1
ATOM 1908 N N . GLU A 1 238 ? -3.331 11.172 -42.132 1.00 52.28 238 GLU A N 1
ATOM 1909 C CA . GLU A 1 238 ? -4.064 9.904 -42.338 1.00 52.28 238 GLU A CA 1
ATOM 1910 C C . GLU A 1 238 ? -5.455 9.911 -41.679 1.00 52.28 238 GLU A C 1
ATOM 1912 O O . GLU A 1 238 ? -6.403 9.386 -42.315 1.00 52.28 238 GLU A O 1
#

Foldseek 3Di:
DDPPPPLAAFQFEFEDAPAPAWEGQDPVQFPDWDQDWDWKADPVGDDTFIFGIFGKGWFFADLFLPDPHTDTDIDGRYTHTNPAQGTYDYDCCCVVFNKDWAADDDQAFRTFIAGPVRRTRWTAGNPFPHRTTHGDAPPPHHHDDHRRHPPDDDDDYIYGDPVRVVVVVVVVVVVVVVVVVVVCVVQVPQDDPVLQVQCCVPQVGLCRQLVVVVAHPVDVVSSSVSVVVSVVVVVVVD

InterPro domains:
  IPR054722 Retrovirus-related Pol polyprotein from transposon TNT 1-94-like, beta-barrel domain [PF22936] (21-98)

Secondary structure (DSSP, 8-state):
-------EE---EEE-TT-SS-EES-GGGEEEEEEEEEEEE-TT--PPEEEEEEEEEEEEEESSTT---EEEEEEEEEEE-TTSSSEEE-THHHHTT--EEEE---SSEEEEEE-TTS-EEEEEETTSSS-BB-B-PPTT-EE---SS-TTS------EE-HHHHHHHHHHHHHHHHHHHHHHHHHHSS-S-HHHHHHHHHHHSSHHHHHHHTT--TT-HHHHHHHHHHHHHHHHTT-